Protein AF-A0A8T4N072-F1 (afdb_monomer)

Mean predicted aligned error: 15.24 Å

Secondary structure (DSSP, 8-state):
--HHHHHHHHHHHHHHHHHHHHHHS--S---GGGSSS-SSSSS--STTT-SS-SSTT-S-S--TTSGGGSS---TTSSSS--S--TTT--TT-SSTT-S-S--SGGGS----SSS--STTSTT--SS--STT--------EEEES---TTS--EEEEEETTEEEEEE-EESSSSEEEEEEE-TTSS--PEEEEEEETTSTT---EETTEE-

Structure (mmCIF, N/CA/C/O backbone):
data_AF-A0A8T4N072-F1
#
_entry.id   AF-A0A8T4N072-F1
#
loop_
_atom_site.group_PDB
_atom_site.id
_atom_site.type_symbol
_atom_site.label_atom_id
_atom_site.label_alt_id
_atom_site.label_comp_id
_atom_site.label_asym_id
_atom_site.label_entity_id
_atom_site.label_seq_id
_atom_site.pdbx_PDB_ins_code
_atom_site.Cartn_x
_atom_site.Cartn_y
_atom_site.Cartn_z
_atom_site.occupancy
_atom_site.B_iso_or_equiv
_atom_site.auth_seq_id
_atom_site.auth_comp_id
_atom_site.auth_asym_id
_atom_site.auth_atom_id
_atom_site.pdbx_PDB_model_num
ATOM 1 N N . MET A 1 1 ? -46.240 43.713 45.618 1.00 62.78 1 MET A N 1
ATOM 2 C CA . MET A 1 1 ? -46.161 42.417 44.914 1.00 62.78 1 MET A CA 1
ATOM 3 C C . MET A 1 1 ? -47.297 41.551 45.418 1.00 62.78 1 MET A C 1
ATOM 5 O O . MET A 1 1 ? -47.336 41.280 46.617 1.00 62.78 1 MET A O 1
ATOM 9 N N . ASP A 1 2 ? -48.251 41.259 44.537 1.00 81.94 2 ASP A N 1
ATOM 10 C CA . ASP A 1 2 ? -49.493 40.544 44.844 1.00 81.94 2 ASP A CA 1
ATOM 11 C C . ASP A 1 2 ? -49.214 39.126 45.387 1.00 81.94 2 ASP A C 1
ATOM 13 O O . ASP A 1 2 ? -48.189 38.525 45.055 1.00 81.94 2 ASP A O 1
ATOM 17 N N . LYS A 1 3 ? -50.085 38.605 46.261 1.00 77.75 3 LYS A N 1
ATOM 18 C CA . LYS A 1 3 ? -49.957 37.257 46.849 1.00 77.75 3 LYS A CA 1
ATOM 19 C C . LYS A 1 3 ? -49.927 36.179 45.763 1.00 77.75 3 LYS A C 1
ATOM 21 O O . LYS A 1 3 ? -49.123 35.257 45.866 1.00 77.75 3 LYS A O 1
ATOM 26 N N . GLU A 1 4 ? -50.715 36.364 44.709 1.00 80.38 4 GLU A N 1
ATOM 27 C CA . GLU A 1 4 ? -50.758 35.511 43.514 1.00 80.38 4 GLU A CA 1
ATOM 28 C C . GLU A 1 4 ? -49.383 35.418 42.827 1.00 80.38 4 GLU A C 1
ATOM 30 O O . GLU A 1 4 ? -48.879 34.333 42.537 1.00 80.38 4 GLU A O 1
ATOM 35 N N . ALA A 1 5 ? -48.693 36.553 42.665 1.00 76.44 5 ALA A N 1
ATOM 36 C CA . ALA A 1 5 ? -47.377 36.601 42.026 1.00 76.44 5 ALA A CA 1
ATOM 37 C C . ALA A 1 5 ? -46.287 35.878 42.840 1.00 76.44 5 ALA A C 1
ATOM 39 O O . ALA A 1 5 ? -45.359 35.310 42.268 1.00 76.44 5 ALA A O 1
ATOM 40 N N . LYS A 1 6 ? -46.397 35.867 44.176 1.00 81.94 6 LYS A N 1
ATOM 41 C CA . LYS A 1 6 ? -45.458 35.139 45.048 1.00 81.94 6 LYS A CA 1
ATOM 42 C C . LYS A 1 6 ? -45.664 33.626 44.982 1.00 81.94 6 LYS A C 1
ATOM 44 O O . LYS A 1 6 ? -44.684 32.890 45.003 1.00 81.94 6 LYS A O 1
ATOM 49 N N . ILE A 1 7 ? -46.914 33.172 44.888 1.00 82.75 7 ILE A N 1
ATOM 50 C CA . ILE A 1 7 ? -47.254 31.746 44.782 1.00 82.75 7 ILE A CA 1
ATOM 51 C C . ILE A 1 7 ? -46.767 31.188 43.440 1.00 82.75 7 ILE A C 1
ATOM 53 O O . ILE A 1 7 ? -46.085 30.164 43.418 1.00 82.75 7 ILE A O 1
ATOM 57 N N . ASN A 1 8 ? -47.007 31.909 42.342 1.00 81.12 8 ASN A N 1
ATOM 58 C CA . ASN A 1 8 ? -46.559 31.492 41.011 1.00 81.12 8 ASN A CA 1
ATOM 59 C C . ASN A 1 8 ? -45.029 31.417 40.899 1.00 81.12 8 ASN A C 1
ATOM 61 O O . ASN A 1 8 ? -44.505 30.507 40.260 1.00 81.12 8 ASN A O 1
ATOM 65 N N . LEU A 1 9 ? -44.303 32.318 41.571 1.00 79.12 9 LEU A N 1
ATOM 66 C CA . LEU A 1 9 ? -42.840 32.296 41.589 1.00 79.12 9 LEU A CA 1
ATOM 67 C C . LEU A 1 9 ? -42.278 31.094 42.368 1.00 79.12 9 LEU A C 1
ATOM 69 O O . LEU A 1 9 ? -41.287 30.504 41.947 1.00 79.12 9 LEU A O 1
ATOM 73 N N . ILE A 1 10 ? -42.922 30.700 43.473 1.00 82.44 10 ILE A N 1
ATOM 74 C CA . ILE A 1 10 ? -42.524 29.522 44.262 1.00 82.44 10 ILE A CA 1
ATOM 75 C C . ILE A 1 10 ? -42.796 28.230 43.485 1.00 82.44 10 ILE A C 1
ATOM 77 O O . ILE A 1 10 ? -41.941 27.348 43.458 1.00 82.44 10 ILE A O 1
ATOM 81 N N . ILE A 1 11 ? -43.950 28.125 42.818 1.00 80.44 11 ILE A N 1
ATOM 82 C CA . ILE A 1 11 ? -44.287 26.958 41.989 1.00 80.44 11 ILE A CA 1
ATOM 83 C C . ILE A 1 11 ? -43.304 26.833 40.821 1.00 80.44 11 ILE A C 1
ATOM 85 O O . ILE A 1 11 ? -42.787 25.744 40.591 1.00 80.44 11 ILE A O 1
ATOM 89 N N . ALA A 1 12 ? -42.978 27.937 40.142 1.00 78.81 12 ALA A N 1
ATOM 90 C CA . ALA A 1 12 ? -41.980 27.942 39.075 1.00 78.81 12 ALA A CA 1
ATOM 91 C C . ALA A 1 12 ? -40.600 27.483 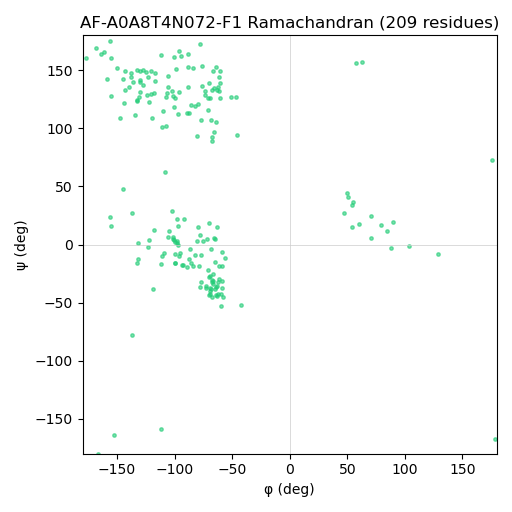39.578 1.00 78.81 12 ALA A C 1
ATOM 93 O O . ALA A 1 12 ? -39.963 26.652 38.937 1.00 78.81 12 ALA A O 1
ATOM 94 N N . PHE A 1 13 ? -40.165 27.945 40.755 1.00 77.50 13 PHE A N 1
ATOM 95 C CA . PHE A 1 13 ? -38.906 27.498 41.358 1.00 77.50 13 PHE A CA 1
ATOM 96 C C . PHE A 1 13 ? -38.916 26.008 41.724 1.00 77.50 13 PHE A C 1
ATOM 98 O O . PHE A 1 13 ? -37.950 25.311 41.435 1.00 77.50 13 PHE A O 1
ATOM 105 N N . LEU A 1 14 ? -39.999 25.491 42.311 1.00 74.44 14 LEU A N 1
ATOM 106 C CA . LEU A 1 14 ? -40.120 24.069 42.660 1.00 74.44 14 LEU A CA 1
ATOM 107 C C . LEU A 1 14 ? -40.181 23.161 41.423 1.00 74.44 14 LEU A C 1
ATOM 109 O O . LEU A 1 14 ? -39.647 22.051 41.445 1.00 74.44 14 LEU A O 1
ATOM 113 N N . PHE A 1 15 ? -40.789 23.637 40.336 1.00 72.12 15 PHE A N 1
ATOM 114 C CA . PHE A 1 15 ? -40.830 22.927 39.059 1.00 72.12 15 PHE A CA 1
ATOM 115 C C . PHE A 1 15 ? -39.444 22.893 38.403 1.00 72.12 15 PHE A C 1
ATOM 117 O O . PHE A 1 15 ? -38.991 21.832 37.985 1.00 72.12 15 PHE A O 1
ATOM 124 N N . VAL A 1 16 ? -38.721 24.018 38.409 1.00 69.31 16 VAL A N 1
ATOM 125 C CA . VAL A 1 16 ? -37.332 24.090 37.929 1.00 69.31 16 VAL A CA 1
ATOM 126 C C . VAL A 1 16 ? -36.410 23.202 38.768 1.00 69.31 16 VAL A C 1
ATOM 128 O O . VAL A 1 16 ? -35.612 22.474 38.192 1.00 69.31 16 VAL A O 1
ATOM 131 N N . ILE A 1 17 ? -36.553 23.186 40.099 1.00 66.69 17 ILE A N 1
ATOM 132 C CA . ILE A 1 17 ? -35.772 22.311 40.992 1.00 66.69 17 ILE A CA 1
ATOM 133 C C . ILE A 1 17 ? -36.069 20.830 40.723 1.00 66.69 17 ILE A C 1
ATOM 135 O O . ILE A 1 17 ? -35.162 20.011 40.781 1.00 66.69 17 ILE A O 1
ATOM 139 N N . SER A 1 18 ? -37.314 20.470 40.401 1.00 65.00 18 SER A N 1
ATOM 140 C CA . SER A 1 18 ? -37.685 19.079 40.094 1.00 65.00 18 SER A CA 1
ATOM 141 C C . SER A 1 18 ? -37.160 18.629 38.723 1.00 65.00 18 SER A C 1
ATOM 143 O O . SER A 1 18 ? -36.729 17.488 38.577 1.00 65.00 18 SER A O 1
ATOM 145 N N . ILE A 1 19 ? -37.143 19.532 37.734 1.00 63.69 19 ILE A N 1
ATOM 146 C CA . ILE A 1 19 ? -36.570 19.280 36.402 1.00 63.69 19 ILE A CA 1
ATOM 147 C C . ILE A 1 19 ? -35.039 19.166 36.479 1.00 63.69 19 ILE A C 1
ATOM 149 O O . ILE A 1 19 ? -34.464 18.283 35.849 1.00 63.69 19 ILE A O 1
ATOM 153 N N . THR A 1 20 ? -34.368 20.002 37.278 1.00 59.75 20 THR A N 1
ATOM 154 C CA . THR A 1 20 ? -32.905 19.940 37.433 1.00 59.75 20 THR A CA 1
ATOM 155 C C . THR A 1 20 ? -32.458 18.800 38.349 1.00 59.75 20 THR A C 1
ATOM 157 O O . THR A 1 20 ? -31.471 18.142 38.041 1.00 59.75 20 THR A O 1
ATOM 160 N N . ALA A 1 21 ? -33.195 18.477 39.417 1.00 58.75 21 ALA A N 1
ATOM 161 C CA . ALA A 1 21 ? -32.881 17.338 40.286 1.00 58.75 21 ALA A CA 1
ATOM 162 C C . ALA A 1 21 ? -33.069 15.980 39.585 1.00 58.75 21 ALA A C 1
ATOM 164 O O . ALA A 1 21 ? -32.309 15.053 39.857 1.00 58.75 21 ALA A O 1
ATOM 165 N N . GLY A 1 22 ? -34.025 15.868 38.652 1.00 54.34 22 GLY A N 1
ATOM 166 C CA . GLY A 1 22 ? -34.197 14.675 37.813 1.00 54.34 22 GLY A CA 1
ATOM 167 C C . GLY A 1 22 ? -33.036 14.428 36.842 1.00 54.34 22 GLY A C 1
ATOM 168 O O . GLY A 1 22 ? -32.779 13.284 36.488 1.00 54.34 22 GLY A O 1
ATOM 169 N 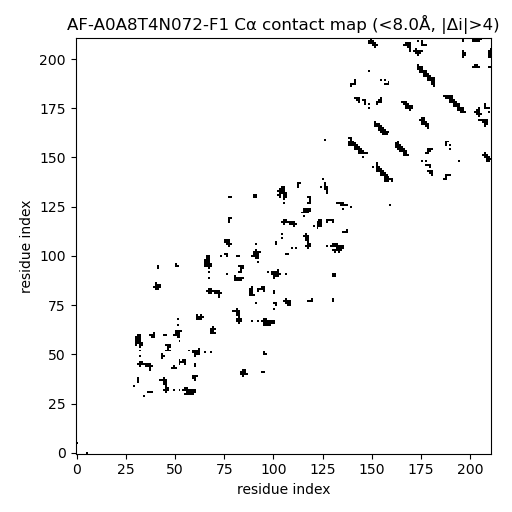N . PHE A 1 23 ? -32.301 15.479 36.463 1.00 55.22 23 PHE A N 1
ATOM 170 C CA . PHE A 1 23 ? -31.150 15.399 35.554 1.00 55.22 23 PHE A CA 1
ATOM 171 C C . PHE A 1 23 ? -29.803 15.232 36.281 1.00 55.22 23 PHE A C 1
ATOM 173 O O . PHE A 1 23 ? -28.820 14.824 35.674 1.00 55.22 23 PHE A O 1
ATOM 180 N N . ILE A 1 24 ? -29.739 15.525 37.585 1.00 55.41 24 ILE A N 1
ATOM 181 C CA . ILE A 1 24 ? -28.491 15.481 38.372 1.00 55.41 24 ILE A CA 1
ATOM 182 C C . ILE A 1 24 ? -28.205 14.078 38.954 1.00 55.41 24 ILE A C 1
ATOM 184 O O . ILE A 1 24 ? -27.093 13.812 39.398 1.00 55.41 24 ILE A O 1
ATOM 188 N N . LEU A 1 25 ? -29.167 13.146 38.927 1.00 51.06 25 LEU A N 1
ATOM 189 C CA . LEU A 1 25 ? -29.035 11.826 39.571 1.00 51.06 25 LEU A CA 1
ATOM 190 C C . LEU A 1 25 ? -28.625 10.664 38.646 1.00 51.06 25 LEU A C 1
ATOM 192 O O . LEU A 1 25 ? -28.481 9.546 39.133 1.00 51.06 25 LEU A O 1
ATOM 196 N N . ALA A 1 26 ? -28.392 10.898 37.352 1.00 52.34 26 ALA A N 1
ATOM 197 C CA . ALA A 1 26 ? -27.980 9.853 36.402 1.00 52.34 26 ALA A CA 1
ATOM 198 C C . ALA A 1 26 ? -26.458 9.814 36.139 1.00 52.34 26 ALA A C 1
ATOM 200 O O . ALA A 1 26 ? -26.022 9.320 35.112 1.00 52.34 26 ALA A O 1
ATOM 201 N N . GLY A 1 27 ? -25.646 10.351 37.054 1.00 47.09 27 GLY A N 1
ATOM 202 C CA . GLY A 1 27 ? -24.178 10.332 36.985 1.00 47.09 27 GLY A CA 1
ATOM 203 C C . GLY A 1 27 ? -23.535 9.287 37.899 1.00 47.09 27 GLY A C 1
ATOM 204 O O . GLY A 1 27 ? -22.443 9.512 38.415 1.00 47.09 27 GLY A O 1
ATOM 205 N N . GLY A 1 28 ? -24.220 8.179 38.191 1.00 50.59 28 GLY A N 1
ATOM 206 C CA . GLY A 1 28 ? -23.514 7.019 38.726 1.00 50.59 28 GLY A CA 1
ATOM 207 C C . GLY A 1 28 ? -22.705 6.456 37.575 1.00 50.59 28 GLY A C 1
ATOM 208 O O . GLY A 1 28 ? -23.341 6.060 36.611 1.00 50.59 28 GLY A O 1
ATOM 209 N N . SER A 1 29 ? -21.368 6.473 37.652 1.00 60.34 29 SER A N 1
ATOM 210 C CA . SER A 1 29 ? -20.481 5.876 36.645 1.00 60.34 29 SER A CA 1
ATOM 211 C C . SER A 1 29 ? -20.995 4.487 36.275 1.00 60.34 29 SER A C 1
ATOM 213 O O . SER A 1 29 ? -20.742 3.509 36.994 1.00 60.34 29 SER A O 1
ATOM 215 N N . SER A 1 30 ? -21.786 4.402 35.203 1.00 72.00 30 SER A N 1
ATOM 216 C CA . SER A 1 30 ? -22.015 3.136 34.550 1.00 72.00 30 SER A CA 1
ATOM 217 C C . SER A 1 30 ? -20.647 2.723 34.048 1.00 72.00 30 SER A C 1
ATOM 219 O O . SER A 1 30 ? -19.818 3.533 33.643 1.00 72.00 30 SER A O 1
ATOM 221 N N . LYS A 1 31 ? -20.351 1.471 34.328 1.00 91.19 31 LYS A N 1
ATOM 222 C CA . LYS A 1 31 ? -19.118 0.842 33.909 1.00 91.19 31 LYS A CA 1
ATOM 223 C C . LYS A 1 31 ? -19.294 0.612 32.415 1.00 91.19 31 LYS A C 1
ATOM 225 O O . LYS A 1 31 ? -20.387 0.151 32.090 1.00 91.19 31 LYS A O 1
ATOM 230 N N . ALA A 1 32 ? -18.298 0.981 31.608 1.00 92.88 32 ALA A N 1
ATOM 231 C CA . ALA A 1 32 ? -18.356 0.951 30.144 1.00 92.88 32 ALA A CA 1
ATOM 232 C C . ALA A 1 32 ? -19.024 -0.346 29.665 1.00 92.88 32 ALA A C 1
ATOM 234 O O . ALA A 1 32 ? -20.135 -0.316 29.172 1.00 92.88 32 ALA A O 1
ATOM 235 N N . CYS A 1 33 ? -18.509 -1.472 30.165 1.00 95.94 33 CYS A N 1
ATOM 236 C CA . CYS A 1 33 ? -18.986 -2.838 29.939 1.00 95.94 33 CYS A CA 1
ATOM 237 C C . CYS A 1 33 ? -20.397 -3.241 30.429 1.00 95.94 33 CYS A C 1
ATOM 239 O O . CYS A 1 33 ? -20.663 -4.438 30.637 1.00 95.94 33 CYS A O 1
ATOM 241 N N . ARG A 1 34 ? -21.277 -2.300 30.767 1.00 96.00 34 ARG A N 1
ATOM 242 C CA . ARG A 1 34 ? -22.697 -2.573 31.066 1.00 96.00 34 ARG A CA 1
ATOM 243 C C . ARG A 1 34 ? -23.610 -1.368 30.836 1.00 96.00 34 ARG A C 1
ATOM 245 O O . ARG A 1 34 ? -24.681 -1.309 31.467 1.00 96.00 34 ARG A O 1
ATOM 252 N N . ASP A 1 35 ? -23.146 -0.357 30.120 1.00 94.31 35 ASP A N 1
ATOM 253 C CA . ASP A 1 35 ? -23.907 0.867 29.908 1.00 94.31 35 ASP A CA 1
ATOM 254 C C . ASP A 1 35 ? -24.691 0.876 28.592 1.00 94.31 35 ASP A C 1
ATOM 256 O O . ASP A 1 35 ? -25.596 1.705 28.430 1.00 94.31 35 ASP A O 1
ATOM 260 N N . GLY A 1 36 ? -24.470 -0.140 27.753 1.00 93.69 36 GLY A N 1
ATOM 261 C CA . GLY A 1 36 ? -25.171 -0.357 26.497 1.00 93.69 36 GLY A CA 1
ATOM 262 C C . GLY A 1 36 ? -24.652 0.509 25.358 1.00 93.69 36 GLY A C 1
ATOM 263 O O . GLY A 1 36 ? -25.388 0.691 24.383 1.00 93.69 36 GLY A O 1
ATOM 264 N N . ILE A 1 37 ? -23.458 1.084 25.497 1.00 95.06 37 ILE A N 1
ATOM 265 C CA . ILE A 1 37 ? -22.807 1.942 24.513 1.00 95.06 37 ILE A CA 1
ATOM 266 C C . ILE A 1 37 ? -21.438 1.346 24.203 1.00 95.06 37 ILE A C 1
ATOM 268 O O . ILE A 1 37 ? -20.657 1.159 25.117 1.00 95.06 37 ILE A O 1
ATOM 272 N N . ASP A 1 38 ? -21.146 1.172 22.921 1.00 94.50 38 ASP A N 1
ATOM 273 C CA . ASP A 1 38 ? -19.803 0.913 22.395 1.00 94.50 38 ASP A CA 1
ATOM 274 C C . ASP A 1 38 ? -18.890 2.136 22.662 1.00 94.50 38 ASP A C 1
ATOM 276 O O . ASP A 1 38 ? -19.096 3.227 22.113 1.00 94.50 38 ASP A O 1
ATOM 280 N N . ASN A 1 39 ? -17.986 2.007 23.630 1.00 93.31 39 ASN A N 1
ATOM 281 C CA . ASN A 1 39 ? -17.149 3.056 24.204 1.00 93.31 39 ASN A CA 1
ATOM 282 C C . ASN A 1 39 ? -15.772 3.168 23.531 1.00 93.31 39 ASN A C 1
ATOM 284 O O . ASN A 1 39 ? -15.142 4.221 23.689 1.00 93.31 39 ASN A O 1
ATOM 288 N N . ASP A 1 40 ? -15.319 2.155 22.795 1.00 92.94 40 ASP A N 1
ATOM 289 C CA . ASP A 1 40 ? -14.050 2.145 22.046 1.00 92.94 40 ASP A CA 1
ATOM 290 C C . ASP A 1 40 ? -14.232 2.135 20.517 1.00 92.94 40 ASP A C 1
ATOM 292 O O . ASP A 1 40 ? -13.352 2.610 19.794 1.00 92.94 40 ASP A O 1
ATOM 296 N N . GLY A 1 41 ? -15.420 1.790 20.021 1.00 93.81 41 GLY A N 1
ATOM 297 C CA . GLY A 1 41 ? -15.814 1.909 18.619 1.00 93.81 41 GLY A CA 1
ATOM 298 C C . GLY A 1 41 ? -15.495 0.676 17.775 1.00 93.81 41 GLY A C 1
ATOM 299 O O . GLY A 1 41 ? -15.425 0.790 16.540 1.00 93.81 41 GLY A O 1
ATOM 300 N N . ASP A 1 42 ? -15.290 -0.473 18.411 1.00 93.62 42 ASP A N 1
ATOM 301 C CA . ASP A 1 42 ? -14.958 -1.748 17.775 1.00 93.62 42 ASP A CA 1
ATOM 302 C C . ASP A 1 42 ? -16.216 -2.478 17.231 1.00 93.62 42 ASP A C 1
ATOM 304 O O . ASP A 1 42 ? -16.133 -3.428 16.445 1.00 93.62 42 ASP A O 1
ATOM 308 N N . GLY A 1 43 ? -17.415 -1.980 17.566 1.00 94.12 43 GLY A N 1
ATOM 309 C CA . GLY A 1 43 ? -18.698 -2.543 17.148 1.00 94.12 43 GLY A CA 1
ATOM 310 C C . GLY A 1 43 ? -19.271 -3.618 18.057 1.00 94.12 43 GLY A C 1
ATOM 311 O O . GLY A 1 43 ? -20.371 -4.128 17.788 1.00 94.12 43 GLY A O 1
ATOM 312 N N . LEU A 1 44 ? -18.541 -3.979 19.098 1.00 95.94 44 LEU A N 1
ATOM 313 C CA . LEU A 1 44 ? -18.962 -4.818 20.196 1.00 95.94 44 LEU A CA 1
ATOM 314 C C . LEU A 1 44 ? -19.446 -3.894 21.323 1.00 95.94 44 LEU A C 1
ATOM 316 O O . LEU A 1 44 ? -19.392 -2.671 21.254 1.00 95.94 44 LEU A O 1
ATOM 320 N N . THR A 1 45 ? -20.208 -4.452 22.255 1.00 95.56 45 THR A N 1
ATOM 321 C CA . THR A 1 45 ? -20.833 -3.641 23.304 1.00 95.56 45 THR A CA 1
ATOM 322 C C . THR A 1 45 ? -21.092 -4.511 24.504 1.00 95.56 45 THR A C 1
ATOM 324 O O . THR A 1 45 ? -21.807 -5.518 24.401 1.00 95.56 45 THR A O 1
ATOM 327 N N . ASP A 1 46 ? -20.621 -4.047 25.651 1.00 95.69 46 ASP A N 1
ATOM 328 C CA . ASP A 1 46 ? -20.807 -4.614 26.966 1.00 95.69 46 ASP A CA 1
ATOM 329 C C . ASP A 1 46 ? -20.337 -6.070 27.143 1.00 95.69 46 ASP A C 1
ATOM 331 O O . ASP A 1 46 ? -20.389 -6.961 26.285 1.00 95.69 46 ASP A O 1
ATOM 335 N N . TRP A 1 47 ? -20.054 -6.404 28.399 1.00 95.31 47 TRP A N 1
ATOM 336 C CA . TRP A 1 47 ? -19.863 -7.794 28.782 1.00 95.31 47 TRP A CA 1
ATOM 337 C C . TRP A 1 47 ? -21.169 -8.604 28.627 1.00 95.31 47 TRP A C 1
ATOM 339 O O . TRP A 1 47 ? -22.211 -8.211 29.182 1.00 95.31 47 TRP A O 1
ATOM 349 N N . PRO A 1 48 ? -21.148 -9.821 28.041 1.00 95.19 48 PRO A N 1
ATOM 350 C CA . PRO A 1 48 ? -19.989 -10.622 27.615 1.00 95.19 48 PRO A CA 1
ATOM 351 C C . PRO A 1 48 ? -19.761 -10.642 26.093 1.00 95.19 48 PRO A C 1
ATOM 353 O O . PRO A 1 48 ? -19.106 -11.562 25.607 1.00 95.19 48 PRO A O 1
ATOM 356 N N . ALA A 1 49 ? -20.441 -9.773 25.344 1.00 96.12 49 ALA A N 1
ATOM 357 C CA . ALA A 1 49 ? -20.343 -9.766 23.887 1.00 96.12 49 ALA A CA 1
ATOM 358 C C . ALA A 1 49 ? -19.036 -9.114 23.432 1.00 96.12 49 ALA A C 1
ATOM 360 O O . ALA A 1 49 ? -18.467 -9.541 22.434 1.00 96.12 49 ALA A O 1
ATOM 361 N N . ASP A 1 50 ? -18.585 -8.147 24.219 1.00 95.94 50 ASP A N 1
ATOM 362 C CA . ASP A 1 50 ? -17.324 -7.449 24.102 1.00 95.94 50 ASP A CA 1
ATOM 363 C C . ASP A 1 50 ? -16.160 -8.249 24.747 1.00 95.94 50 ASP A C 1
ATOM 365 O O . ASP A 1 50 ? -16.232 -8.579 25.944 1.00 95.94 50 ASP A O 1
ATOM 369 N N . PRO A 1 51 ? -15.129 -8.640 23.971 1.00 95.06 51 PRO A N 1
ATOM 370 C CA . PRO A 1 51 ? -13.926 -9.327 24.433 1.00 95.06 51 PRO A CA 1
ATOM 371 C C . PRO A 1 51 ? -12.982 -8.461 25.264 1.00 95.06 51 PRO A C 1
ATOM 373 O O . PRO A 1 51 ? -12.259 -9.024 26.098 1.00 95.06 51 PRO A O 1
ATOM 376 N N . GLY A 1 52 ? -12.972 -7.146 25.057 1.00 94.81 52 GLY A N 1
ATOM 377 C CA . GLY A 1 52 ? -12.125 -6.256 25.828 1.00 94.81 52 GLY A CA 1
ATOM 378 C C . GLY A 1 52 ? -12.701 -5.966 27.221 1.00 94.81 52 GLY A C 1
ATOM 379 O O . GLY A 1 52 ? -11.976 -5.761 28.199 1.00 94.81 52 GLY A O 1
ATOM 380 N N . CYS A 1 53 ? -13.999 -6.207 27.407 1.00 95.94 53 CYS A N 1
ATOM 381 C CA . CYS A 1 53 ? -14.615 -6.307 28.726 1.00 95.94 53 CYS A CA 1
ATOM 382 C C . CYS A 1 53 ? -14.196 -7.543 29.546 1.00 95.94 53 CYS A C 1
ATOM 384 O O . CYS A 1 53 ? -14.760 -8.637 29.418 1.00 95.94 53 CYS A O 1
ATOM 386 N N . ALA A 1 54 ? -13.371 -7.367 30.587 1.00 94.56 54 ALA A N 1
ATOM 387 C CA . ALA A 1 54 ? -13.065 -8.472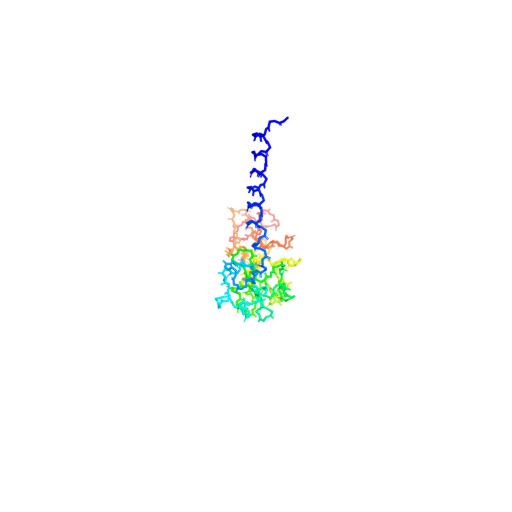 31.507 1.00 94.56 54 ALA A CA 1
ATOM 388 C C . ALA A 1 54 ? -14.283 -8.906 32.356 1.00 94.56 54 ALA A C 1
ATOM 390 O O . ALA A 1 54 ? -14.385 -10.057 32.797 1.00 94.56 54 ALA A O 1
ATOM 391 N N . ASN A 1 55 ? -15.191 -7.971 32.672 1.00 94.38 55 ASN A N 1
ATOM 392 C CA . ASN A 1 55 ? -16.450 -8.213 33.388 1.00 94.38 55 ASN A CA 1
ATOM 393 C C . ASN A 1 55 ? -17.386 -6.986 33.345 1.00 94.38 55 ASN A C 1
ATOM 395 O O . ASN A 1 55 ? -16.961 -5.871 33.089 1.00 94.38 55 ASN A O 1
ATOM 399 N N . LYS A 1 56 ? -18.651 -7.146 33.766 1.00 94.25 56 LYS A N 1
ATOM 400 C CA . LYS A 1 56 ? -19.651 -6.051 33.850 1.00 94.25 56 LYS A CA 1
ATOM 401 C C . LYS A 1 56 ? -19.264 -4.836 34.709 1.00 94.25 56 LYS A C 1
ATOM 403 O O . LYS A 1 56 ? -20.045 -3.889 34.788 1.00 94.25 56 LYS A O 1
ATOM 408 N N . ASN A 1 57 ? -18.197 -4.897 35.511 1.00 92.69 57 ASN A N 1
ATOM 409 C CA . ASN A 1 57 ? -17.733 -3.776 36.336 1.00 92.69 57 ASN A CA 1
ATOM 410 C C . ASN A 1 57 ? -16.467 -3.105 35.788 1.00 92.69 57 ASN A C 1
ATOM 412 O O . ASN A 1 57 ? -15.920 -2.241 36.492 1.00 92.69 57 ASN A O 1
ATOM 416 N N . ASP A 1 58 ? -16.009 -3.499 34.600 1.00 92.00 58 ASP A N 1
ATOM 417 C CA . ASP A 1 58 ? -14.843 -2.896 33.970 1.00 92.00 58 ASP A CA 1
ATOM 418 C C . ASP A 1 58 ? -15.091 -1.440 33.565 1.00 92.00 58 ASP A C 1
ATOM 420 O O . ASP A 1 58 ? -16.227 -1.022 33.352 1.00 92.00 58 ASP A O 1
ATOM 424 N N . ASN A 1 59 ? -14.040 -0.631 33.575 1.00 92.69 59 ASN A N 1
ATOM 425 C CA . ASN A 1 59 ? -14.134 0.786 33.230 1.00 92.69 59 ASN A CA 1
ATOM 426 C C . ASN A 1 59 ? -13.943 1.056 31.743 1.00 92.69 59 ASN A C 1
ATOM 428 O O . ASN A 1 59 ? -14.295 2.153 31.321 1.00 92.69 59 ASN A O 1
ATOM 432 N N . THR A 1 60 ? -13.350 0.117 31.019 1.00 92.69 60 THR A N 1
ATOM 433 C CA . THR A 1 60 ? -13.035 0.214 29.597 1.00 92.69 60 THR A CA 1
ATOM 434 C C . THR A 1 60 ? -13.613 -0.997 28.894 1.00 92.69 60 THR A C 1
ATOM 436 O O . THR A 1 60 ? -13.759 -2.048 29.520 1.00 92.69 60 THR A O 1
ATOM 439 N N . GLU A 1 61 ? -13.966 -0.803 27.633 1.00 95.19 61 GLU A N 1
ATOM 440 C CA . GLU A 1 61 ? -14.284 -1.887 26.709 1.00 95.19 61 GLU A CA 1
ATOM 441 C C . GLU A 1 61 ? -13.025 -2.432 26.024 1.00 95.19 61 GLU A C 1
ATOM 443 O O . GLU A 1 61 ? -13.096 -3.502 25.468 1.00 95.19 61 GLU A O 1
ATOM 448 N N . THR A 1 62 ? -11.852 -1.831 26.277 1.00 94.44 62 THR A N 1
ATOM 449 C CA . THR A 1 62 ? -10.540 -2.292 25.800 1.00 94.44 62 THR A CA 1
ATOM 450 C C . THR A 1 62 ? -9.837 -3.289 26.730 1.00 94.44 62 THR A C 1
ATOM 452 O O . THR A 1 62 ? -9.970 -3.225 27.965 1.00 94.44 62 THR A O 1
ATOM 455 N N . SER A 1 63 ? -8.980 -4.149 26.165 1.00 93.69 63 SER A N 1
ATOM 456 C CA . SER A 1 63 ? -8.167 -5.135 26.890 1.00 93.69 63 SER A CA 1
ATOM 457 C C . SER A 1 63 ? -6.699 -5.155 26.478 1.00 93.69 63 SER A C 1
ATOM 459 O O . SER A 1 63 ? -6.332 -5.531 25.375 1.00 93.69 63 SER A O 1
ATOM 461 N N . SER A 1 64 ? -5.811 -4.982 27.462 1.00 92.38 64 SER A N 1
ATOM 462 C CA . SER A 1 64 ? -4.350 -5.048 27.279 1.00 92.38 64 SER A CA 1
ATOM 463 C C . SER A 1 64 ? -3.789 -6.418 26.859 1.00 92.38 64 SER A C 1
ATOM 465 O O . SER A 1 64 ? -2.583 -6.640 26.945 1.00 92.38 64 SER A O 1
ATOM 467 N N . SER A 1 65 ? -4.646 -7.402 26.596 1.00 91.50 65 SER A N 1
ATOM 468 C CA . SER A 1 65 ? -4.250 -8.736 26.128 1.00 91.50 65 SER A CA 1
ATOM 469 C C . SER A 1 65 ? -4.619 -8.991 24.671 1.00 91.50 65 SER A C 1
ATOM 471 O O . SER A 1 65 ? -4.242 -10.033 24.138 1.00 91.50 65 SER A O 1
ATOM 473 N N . LEU A 1 66 ? -5.356 -8.065 24.068 1.00 92.69 66 LEU A N 1
ATOM 474 C CA . LEU A 1 66 ? -5.769 -8.067 22.679 1.00 92.69 66 LEU A CA 1
ATOM 475 C C . LEU A 1 66 ? -4.980 -6.948 22.013 1.00 92.69 66 LEU A C 1
ATOM 477 O O . LEU A 1 66 ? -5.113 -5.812 22.439 1.00 92.69 66 LEU A O 1
ATOM 481 N N . VAL A 1 67 ? -4.096 -7.280 21.071 1.00 92.38 67 VAL A N 1
ATOM 482 C CA . VAL A 1 67 ? -3.174 -6.292 20.481 1.00 92.38 67 VAL A CA 1
ATOM 483 C C . VAL A 1 67 ? -3.989 -5.173 19.832 1.00 92.38 67 VAL A C 1
ATOM 485 O O . VAL A 1 67 ? -3.914 -4.053 20.308 1.00 92.38 67 VAL A O 1
ATOM 488 N N . CYS A 1 68 ? -4.925 -5.558 18.965 1.00 93.75 68 CYS A N 1
ATOM 489 C CA . CYS A 1 68 ? -5.900 -4.701 18.292 1.00 93.75 68 CYS A CA 1
ATOM 490 C C . CYS A 1 68 ? -7.020 -4.102 19.164 1.00 93.75 68 CYS A C 1
ATOM 492 O O . CYS A 1 68 ? -8.078 -3.754 18.638 1.00 93.75 68 CYS A O 1
ATOM 494 N N . ASP A 1 69 ? -6.866 -4.064 20.482 1.00 94.94 69 ASP A N 1
ATOM 495 C CA . ASP A 1 69 ? -7.861 -3.501 21.405 1.00 94.94 69 ASP A CA 1
ATOM 496 C C . ASP A 1 69 ? -7.206 -3.063 22.734 1.00 94.94 69 ASP A C 1
ATOM 498 O O . ASP A 1 69 ? -7.824 -3.029 23.800 1.00 94.94 69 ASP A O 1
ATOM 502 N N . ASN A 1 70 ? -5.903 -2.773 22.734 1.00 92.38 70 ASN A N 1
ATOM 503 C CA . ASN A 1 70 ? -5.174 -2.419 23.951 1.00 92.38 70 ASN A CA 1
ATOM 504 C C . ASN A 1 70 ? -5.046 -0.898 24.169 1.00 92.38 70 ASN A C 1
ATOM 506 O O . ASN A 1 70 ? -4.675 -0.468 25.274 1.00 92.38 70 ASN A O 1
ATOM 510 N N . GLY A 1 71 ? -5.399 -0.080 23.177 1.00 88.94 71 GLY A N 1
ATOM 511 C CA . GLY A 1 71 ? -5.276 1.371 23.219 1.00 88.94 71 GLY A CA 1
ATOM 512 C C . GLY A 1 71 ? -3.897 1.900 22.824 1.00 88.94 71 GLY A C 1
ATOM 513 O O . GLY A 1 71 ? -3.602 3.049 23.179 1.00 88.94 71 GLY A O 1
ATOM 514 N N . GLN A 1 72 ? -3.005 1.084 22.262 1.00 90.50 72 GLN A N 1
ATOM 515 C CA . GLN A 1 72 ? -1.632 1.437 21.889 1.00 90.50 72 GLN A CA 1
ATOM 516 C C . GLN A 1 72 ? -1.407 1.168 20.402 1.00 90.50 72 GLN A C 1
ATOM 518 O O . GLN A 1 72 ? -1.939 0.220 19.860 1.00 90.50 72 GLN A O 1
ATOM 523 N N . ASP A 1 73 ? -0.609 2.046 19.811 1.00 87.75 73 ASP A N 1
ATOM 524 C CA . ASP A 1 73 ? 0.031 1.914 18.501 1.00 87.75 73 ASP A CA 1
ATOM 525 C C . ASP A 1 73 ? 1.340 1.144 18.756 1.00 87.75 73 ASP A C 1
ATOM 527 O O . ASP A 1 73 ? 2.136 1.553 19.629 1.00 87.75 73 ASP A O 1
ATOM 531 N N . GLU A 1 74 ? 1.497 -0.024 18.136 1.00 84.12 74 GLU A N 1
ATOM 532 C CA . GLU A 1 74 ? 2.615 -0.921 18.405 1.00 84.12 74 GLU A CA 1
ATOM 533 C C . GLU A 1 74 ? 3.803 -0.566 17.506 1.00 84.12 74 GLU A C 1
ATOM 535 O O . GLU A 1 74 ? 3.714 -0.331 16.315 1.00 84.12 74 GLU A O 1
ATOM 540 N N . THR A 1 75 ? 5.004 -0.526 18.083 1.00 77.75 75 THR A N 1
ATOM 541 C CA . THR A 1 75 ? 6.175 0.048 17.38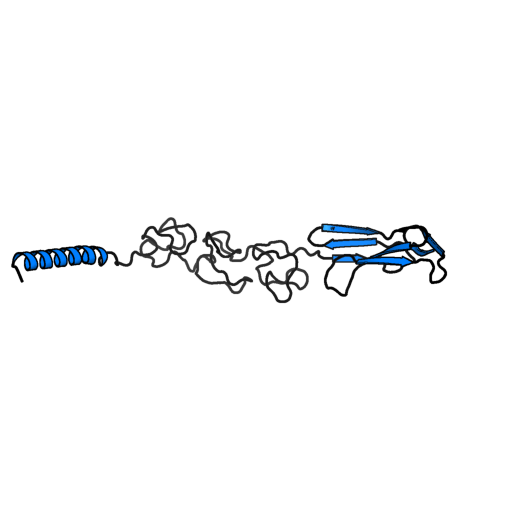7 1.00 77.75 75 THR A CA 1
ATOM 542 C C . THR A 1 75 ? 6.683 -0.749 16.180 1.00 77.75 75 THR A C 1
ATOM 544 O O . THR A 1 75 ? 7.714 -0.380 15.609 1.00 77.75 75 THR A O 1
ATOM 547 N N . ASP A 1 76 ? 6.082 -1.903 15.914 1.00 72.88 76 ASP A N 1
ATOM 548 C CA . ASP A 1 76 ? 6.364 -2.784 14.790 1.00 72.88 76 ASP A CA 1
ATOM 549 C C . ASP A 1 76 ? 5.393 -2.612 13.611 1.00 72.88 76 ASP A C 1
ATOM 551 O O . ASP A 1 76 ? 5.597 -3.302 12.613 1.00 72.88 76 ASP A O 1
ATOM 555 N N . ASP A 1 77 ? 4.446 -1.668 13.683 1.00 76.69 77 ASP A N 1
ATOM 556 C CA . ASP A 1 77 ? 3.639 -1.210 12.547 1.00 76.69 77 ASP A CA 1
ATOM 557 C C . ASP A 1 77 ? 4.146 0.128 11.948 1.00 76.69 77 ASP A C 1
ATOM 559 O O . ASP A 1 77 ? 4.985 0.828 12.536 1.00 76.69 77 ASP A O 1
ATOM 563 N N . ALA A 1 78 ? 3.746 0.454 10.712 1.00 75.69 78 ALA A N 1
ATOM 564 C CA . ALA A 1 78 ? 4.303 1.586 9.961 1.00 75.69 78 ALA A CA 1
ATOM 565 C C . ALA A 1 78 ? 3.475 2.875 10.045 1.00 75.69 78 ALA A C 1
ATOM 567 O O . ALA A 1 78 ? 3.851 3.898 9.444 1.00 75.69 78 ALA A O 1
ATOM 568 N N . ASP A 1 79 ? 2.358 2.857 10.767 1.00 78.81 79 ASP A N 1
ATOM 569 C CA . ASP A 1 79 ? 1.407 3.953 10.770 1.00 78.81 79 ASP A CA 1
ATOM 570 C C . ASP A 1 79 ? 1.343 4.700 12.117 1.00 78.81 79 ASP A C 1
ATOM 572 O O . ASP A 1 79 ? 2.367 4.917 12.757 1.00 78.81 79 ASP A O 1
ATOM 576 N N . ASN A 1 80 ? 0.256 5.414 12.399 1.00 84.81 80 ASN A N 1
ATOM 577 C CA . ASN A 1 80 ? 0.048 6.061 13.712 1.00 84.81 80 ASN A CA 1
ATOM 578 C C . ASN A 1 80 ? -1.405 5.837 14.163 1.00 84.81 80 ASN A C 1
ATOM 580 O O . ASN A 1 80 ? -2.048 6.716 14.766 1.00 84.81 80 ASN A O 1
ATOM 584 N N . LEU A 1 81 ? -1.978 4.743 13.687 1.00 87.62 81 LEU A N 1
ATOM 585 C CA . LEU A 1 81 ? -3.262 4.203 14.047 1.00 87.62 81 LEU A CA 1
ATOM 586 C C . LEU A 1 81 ? -3.004 3.128 15.106 1.00 87.62 81 LEU A C 1
ATOM 588 O O . LEU A 1 81 ? -1.886 2.888 15.534 1.00 87.62 81 LEU A O 1
ATOM 592 N N . ALA A 1 82 ? -4.091 2.733 15.736 1.00 88.75 82 ALA A N 1
ATOM 593 C CA . ALA A 1 82 ? -4.075 1.817 16.854 1.00 88.75 82 ALA A CA 1
ATOM 594 C C . ALA A 1 82 ? -5.465 1.225 16.930 1.00 88.75 82 ALA A C 1
ATOM 596 O O . ALA A 1 82 ? -6.459 1.961 16.757 1.00 88.75 82 ALA A O 1
ATOM 597 N N . ASP A 1 83 ? -5.508 -0.056 17.263 1.00 90.44 83 ASP A N 1
ATOM 598 C CA . ASP A 1 83 ? -6.698 -0.821 17.556 1.00 90.44 83 ASP A CA 1
ATOM 599 C C . ASP A 1 83 ? -7.706 -0.959 16.404 1.00 90.44 83 ASP A C 1
ATOM 601 O O . ASP A 1 83 ? -7.894 -0.125 15.505 1.00 90.44 83 ASP A O 1
ATOM 605 N N . PHE A 1 84 ? -8.504 -2.012 16.504 1.00 92.69 84 PHE A N 1
ATOM 606 C CA . PHE A 1 84 ? -9.649 -2.211 15.648 1.00 92.69 84 PHE A CA 1
ATOM 607 C C . PHE A 1 84 ? -10.755 -1.196 15.960 1.00 92.69 84 PHE A C 1
ATOM 609 O O . PHE A 1 84 ? -11.275 -1.114 17.069 1.00 92.69 84 PHE A O 1
ATOM 616 N N . ARG A 1 85 ? -11.212 -0.480 14.929 1.00 92.25 85 ARG A N 1
ATOM 617 C CA . ARG A 1 85 ? -12.463 0.292 14.960 1.00 92.25 85 ARG A CA 1
ATOM 618 C C . ARG A 1 85 ? -13.221 0.114 13.660 1.00 92.25 85 ARG A C 1
ATOM 620 O O . ARG A 1 85 ? -12.619 0.075 12.588 1.00 92.25 85 ARG A O 1
ATOM 627 N N . ILE A 1 86 ? -14.557 0.137 13.716 1.00 85.75 86 ILE A N 1
ATOM 628 C CA . ILE A 1 86 ? -15.394 0.033 12.500 1.00 85.75 86 ILE A CA 1
ATOM 629 C C . ILE A 1 86 ? -15.080 1.161 11.502 1.00 85.75 86 ILE A C 1
ATOM 631 O O . ILE A 1 86 ? -15.222 1.002 10.287 1.00 85.75 86 ILE A O 1
ATOM 635 N N . THR A 1 87 ? -14.693 2.332 12.008 1.00 85.12 87 THR A N 1
ATOM 636 C CA . THR A 1 87 ? -14.328 3.488 11.189 1.00 85.12 87 THR A CA 1
ATOM 637 C C . THR A 1 87 ? -13.004 4.058 11.652 1.00 85.12 87 THR A C 1
ATOM 639 O O . THR A 1 87 ? -12.890 4.420 12.822 1.00 85.12 87 THR A O 1
ATOM 642 N N . ASN A 1 88 ? -12.054 4.217 10.726 1.00 84.31 88 ASN A N 1
ATOM 643 C CA . ASN A 1 88 ? -10.729 4.764 11.036 1.00 84.31 88 ASN A CA 1
ATOM 644 C C . ASN A 1 88 ? -10.030 3.986 12.171 1.00 84.31 88 ASN A C 1
ATOM 646 O O . ASN A 1 88 ? -9.415 4.590 13.056 1.00 84.31 88 ASN A O 1
ATOM 650 N N . GLY A 1 89 ? -10.227 2.667 12.184 1.00 86.94 89 GLY A N 1
ATOM 651 C CA . GLY A 1 89 ? -9.390 1.742 12.935 1.00 86.94 89 GLY A CA 1
ATOM 652 C C . GLY A 1 89 ? -8.084 1.491 12.206 1.00 86.94 89 GLY A C 1
ATOM 653 O O . GLY A 1 89 ? -7.910 1.945 11.069 1.00 86.94 89 GLY A O 1
ATOM 654 N N . ASP A 1 90 ? -7.214 0.785 12.895 1.00 89.19 90 ASP A N 1
ATOM 655 C CA . ASP A 1 90 ? -5.950 0.316 12.376 1.00 89.19 90 ASP A CA 1
ATOM 656 C C . ASP A 1 90 ? -6.144 -0.622 11.161 1.00 89.19 90 ASP A C 1
ATOM 658 O O . ASP A 1 90 ? -6.944 -1.564 11.243 1.00 89.19 90 ASP A O 1
ATOM 662 N N . PRO A 1 91 ? -5.504 -0.350 10.009 1.00 85.31 91 PRO A N 1
ATOM 663 C CA . PRO A 1 91 ? -5.529 -1.205 8.824 1.00 85.31 91 PRO A CA 1
ATOM 664 C C . PRO A 1 91 ? -4.949 -2.607 9.043 1.00 85.31 91 PRO A C 1
ATOM 666 O O . PRO A 1 91 ? -5.423 -3.540 8.390 1.00 85.31 91 PRO A O 1
ATOM 669 N N . GLY A 1 92 ? -3.987 -2.760 9.951 1.00 83.69 92 GLY A N 1
ATOM 670 C CA . GLY A 1 92 ? -3.414 -4.034 10.367 1.00 83.69 92 GLY A CA 1
ATOM 671 C C . GLY A 1 92 ? -4.309 -4.831 11.320 1.00 83.69 92 GLY A C 1
ATOM 672 O O . GLY A 1 92 ? -4.063 -6.014 11.546 1.00 83.69 92 GLY A O 1
ATOM 673 N N . CYS A 1 93 ? -5.404 -4.241 11.812 1.00 90.19 93 CYS A N 1
ATOM 674 C CA . CYS A 1 93 ? -6.410 -4.931 12.612 1.00 90.19 93 CYS A CA 1
ATOM 675 C C . CYS A 1 93 ? -7.617 -5.394 11.795 1.00 90.19 93 CYS A C 1
ATOM 677 O O . CYS A 1 93 ? -8.491 -4.609 11.414 1.00 90.19 93 CYS A O 1
ATOM 679 N N . THR A 1 94 ? -7.788 -6.710 11.643 1.00 89.81 94 THR A N 1
ATOM 680 C CA . THR A 1 94 ? -9.001 -7.258 11.004 1.00 89.81 94 THR A CA 1
ATOM 681 C C . THR A 1 94 ? -10.184 -7.413 11.972 1.00 89.81 94 THR A C 1
ATOM 683 O O . THR A 1 94 ? -11.338 -7.539 11.540 1.00 89.81 94 THR A O 1
ATOM 686 N N . SER A 1 95 ? -9.920 -7.420 13.287 1.00 91.44 95 SER A N 1
ATOM 687 C CA . SER A 1 95 ? -10.918 -7.455 14.369 1.00 91.44 95 SER A CA 1
ATOM 688 C C . SER A 1 95 ? -10.309 -7.066 15.724 1.00 91.44 95 SER A C 1
ATOM 690 O O . SER A 1 95 ? -9.106 -7.198 15.904 1.00 91.44 95 SER A O 1
ATOM 692 N N . ALA A 1 96 ? -11.131 -6.735 16.727 1.00 92.00 96 ALA A N 1
ATOM 693 C CA . ALA A 1 96 ? -10.664 -6.460 18.099 1.00 92.00 96 ALA A CA 1
ATOM 694 C C . ALA A 1 96 ? -9.967 -7.650 18.786 1.00 92.00 96 ALA A C 1
ATOM 696 O O . ALA A 1 96 ? -9.261 -7.501 19.774 1.00 92.00 96 ALA A O 1
ATOM 697 N N . THR A 1 97 ? -10.166 -8.872 18.280 1.00 93.00 97 THR A N 1
ATOM 698 C CA . THR A 1 97 ? -9.488 -10.075 18.797 1.00 93.00 97 THR A CA 1
ATOM 699 C C . THR A 1 97 ? -8.305 -10.516 17.949 1.00 93.00 97 THR A C 1
ATOM 701 O O . THR A 1 97 ? -7.747 -11.588 18.205 1.00 93.00 97 THR A O 1
ATOM 704 N N . ASP A 1 98 ? -7.974 -9.744 16.917 1.00 90.50 98 ASP A N 1
ATOM 705 C CA . ASP A 1 98 ? -6.794 -9.995 16.110 1.00 90.50 98 ASP A CA 1
ATOM 706 C C . ASP A 1 98 ? -5.539 -9.905 16.988 1.00 90.50 98 ASP A C 1
ATOM 708 O O . ASP A 1 98 ? -5.483 -9.184 17.989 1.00 90.50 98 ASP A O 1
ATOM 712 N N . ASN A 1 99 ? -4.568 -10.755 16.682 1.00 89.50 99 ASN A N 1
ATOM 713 C CA . ASN A 1 99 ? -3.357 -10.910 17.476 1.00 89.50 99 ASN A CA 1
ATOM 714 C C . ASN A 1 99 ? -2.153 -10.182 16.872 1.00 89.50 99 ASN A C 1
ATOM 716 O O . ASN A 1 99 ? -1.047 -10.365 17.383 1.00 89.50 99 ASN A O 1
ATOM 720 N N . SER A 1 100 ? -2.380 -9.436 15.796 1.00 85.69 100 SER A N 1
ATOM 721 C CA . SER A 1 100 ? -1.404 -8.668 15.039 1.00 85.69 100 SER A CA 1
ATOM 722 C C . SER A 1 100 ? -2.044 -7.341 14.652 1.00 85.69 100 SER A C 1
ATOM 724 O O . SER A 1 100 ? -3.186 -7.351 14.206 1.00 85.69 100 SER A O 1
ATOM 726 N N . GLU A 1 101 ? -1.302 -6.250 14.807 1.00 83.06 101 GLU A N 1
ATOM 727 C CA . GLU A 1 101 ? -1.573 -4.936 14.194 1.00 83.06 101 GLU A CA 1
ATOM 728 C C . GLU A 1 101 ? -0.850 -4.807 12.845 1.00 83.06 101 GLU A C 1
ATOM 730 O O . GLU A 1 101 ? -0.599 -3.734 12.334 1.00 83.06 101 GLU A O 1
ATOM 735 N N . ILE A 1 102 ? -0.510 -5.952 12.251 1.00 82.44 102 ILE A N 1
ATOM 736 C CA . ILE A 1 102 ? 0.222 -6.062 10.994 1.00 82.44 102 ILE A CA 1
ATOM 737 C C . ILE A 1 102 ? -0.504 -7.111 10.142 1.00 82.44 102 ILE A C 1
ATOM 739 O O . ILE A 1 102 ? -0.481 -8.298 10.494 1.00 82.44 102 ILE A O 1
ATOM 743 N N . ASP A 1 103 ? -1.135 -6.702 9.037 1.00 70.25 103 ASP A N 1
ATOM 744 C CA . ASP A 1 103 ? -1.773 -7.599 8.038 1.00 70.25 103 ASP A CA 1
ATOM 745 C C . ASP A 1 103 ? -1.219 -7.386 6.609 1.00 70.25 103 ASP A C 1
ATOM 747 O O . ASP A 1 103 ? -1.567 -8.105 5.668 1.00 70.25 103 ASP A O 1
ATOM 751 N N . GLY A 1 104 ? -0.306 -6.426 6.438 1.00 64.56 104 GLY A N 1
ATOM 752 C CA . GLY A 1 104 ? 0.318 -6.073 5.166 1.00 64.56 104 GLY A CA 1
ATOM 753 C C . GLY A 1 104 ? 1.836 -6.135 5.250 1.00 64.56 104 GLY A C 1
ATOM 754 O O . GLY A 1 104 ? 2.420 -5.882 6.300 1.00 64.56 104 GLY A O 1
ATOM 755 N N . GLN A 1 105 ? 2.479 -6.480 4.135 1.00 64.81 105 GLN A N 1
ATOM 756 C CA . GLN A 1 105 ? 3.928 -6.328 4.030 1.00 64.81 105 GLN A CA 1
ATOM 757 C C . GLN A 1 105 ? 4.283 -4.818 4.104 1.00 64.81 105 GLN A C 1
ATOM 759 O O . GLN A 1 105 ? 5.135 -4.419 4.885 1.00 64.81 105 GLN A O 1
ATOM 764 N N . CYS A 1 106 ? 3.456 -3.958 3.490 1.00 71.62 106 CYS A N 1
ATOM 765 C CA . CYS A 1 106 ? 3.564 -2.492 3.505 1.00 71.62 106 CYS A CA 1
ATOM 766 C C . CYS A 1 106 ? 3.365 -1.795 4.873 1.00 71.62 106 CYS A C 1
ATOM 768 O O . CYS A 1 106 ? 3.319 -0.556 4.906 1.00 71.62 106 CYS A O 1
ATOM 770 N N . ASP A 1 107 ? 3.220 -2.562 5.958 1.00 73.81 107 ASP A N 1
ATOM 771 C CA . ASP A 1 107 ? 2.904 -2.097 7.313 1.00 73.81 107 ASP A CA 1
ATOM 772 C C . ASP A 1 107 ? 3.820 -2.688 8.398 1.00 73.81 107 ASP A C 1
ATOM 774 O O . ASP A 1 107 ? 3.628 -2.397 9.564 1.00 73.81 107 ASP A O 1
ATOM 778 N N . ASP A 1 108 ? 4.815 -3.524 8.067 1.00 68.19 108 ASP A N 1
ATOM 779 C CA . ASP A 1 108 ? 5.586 -4.281 9.078 1.00 68.19 108 ASP A CA 1
ATOM 780 C C . ASP A 1 108 ? 6.973 -3.690 9.419 1.00 68.19 108 ASP A C 1
ATOM 782 O O . ASP A 1 108 ? 7.780 -4.314 10.125 1.00 68.19 108 ASP A O 1
ATOM 786 N N . LEU A 1 109 ? 7.272 -2.500 8.878 1.00 68.50 109 LEU A N 1
ATOM 787 C CA . LEU A 1 109 ? 8.552 -1.787 8.986 1.00 68.50 109 LEU A CA 1
ATOM 788 C C . LEU A 1 109 ? 9.794 -2.600 8.556 1.00 68.50 109 LEU A C 1
ATOM 790 O O . LEU A 1 109 ? 10.932 -2.201 8.858 1.00 68.50 109 LEU A O 1
ATOM 794 N N . ASN A 1 110 ? 9.621 -3.727 7.858 1.00 68.81 110 ASN A N 1
ATOM 795 C CA . ASN A 1 110 ? 10.708 -4.578 7.395 1.00 68.81 110 ASN A CA 1
ATOM 796 C C . ASN A 1 110 ? 10.896 -4.467 5.879 1.00 68.81 110 ASN A C 1
ATOM 798 O O . ASN A 1 110 ? 10.018 -4.769 5.091 1.00 68.81 110 ASN A O 1
ATOM 802 N N . ASP A 1 111 ? 12.130 -4.169 5.472 1.00 58.53 111 ASP A N 1
ATOM 803 C CA . ASP A 1 111 ? 12.589 -4.324 4.086 1.00 58.53 111 ASP A CA 1
ATOM 804 C C . ASP A 1 111 ? 12.650 -5.817 3.728 1.00 58.53 111 ASP A C 1
ATOM 806 O O . ASP A 1 111 ? 13.643 -6.494 4.045 1.00 58.53 111 ASP A O 1
ATOM 810 N N . ASN A 1 112 ? 11.576 -6.362 3.153 1.00 59.91 112 ASN A N 1
ATOM 811 C CA . ASN A 1 112 ? 11.515 -7.778 2.804 1.00 59.91 112 ASN A CA 1
ATOM 812 C C . ASN A 1 112 ? 11.791 -8.082 1.312 1.00 59.91 112 ASN A C 1
ATOM 814 O O . ASN A 1 112 ? 11.898 -9.268 0.974 1.00 59.91 112 ASN A O 1
ATOM 818 N N . ASP A 1 113 ? 12.098 -7.064 0.482 1.00 56.31 113 ASP A N 1
ATOM 819 C CA . ASP A 1 113 ? 12.515 -7.245 -0.924 1.00 56.31 113 ASP A CA 1
ATOM 820 C C . ASP A 1 113 ? 13.697 -6.364 -1.417 1.00 56.31 113 ASP A C 1
ATOM 822 O O . ASP A 1 113 ? 14.818 -6.877 -1.564 1.00 56.31 113 ASP A O 1
ATOM 826 N N . ASP A 1 114 ? 13.489 -5.074 -1.728 1.00 54.34 114 ASP A N 1
ATOM 827 C CA . ASP A 1 114 ? 14.346 -4.320 -2.668 1.00 54.34 114 ASP A CA 1
ATOM 828 C C . ASP A 1 114 ? 15.030 -3.038 -2.131 1.00 54.34 114 ASP A C 1
ATOM 830 O O . ASP A 1 114 ? 15.770 -2.373 -2.873 1.00 54.34 114 ASP A O 1
ATOM 834 N N . GLY A 1 115 ? 14.886 -2.719 -0.840 1.00 55.66 115 GLY A N 1
ATOM 835 C CA . GLY A 1 115 ? 15.395 -1.481 -0.236 1.00 55.66 115 GLY A CA 1
ATOM 836 C C . GLY A 1 115 ? 14.333 -0.408 0.029 1.00 55.66 115 GLY A C 1
ATOM 837 O O . GLY A 1 115 ? 14.684 0.660 0.556 1.00 55.66 115 GLY A O 1
ATOM 838 N N . HIS A 1 116 ? 13.074 -0.669 -0.320 1.00 55.12 116 HIS A N 1
ATOM 839 C CA . HIS A 1 116 ? 11.888 0.096 0.059 1.00 55.12 116 HIS A CA 1
ATOM 840 C C . HIS A 1 116 ? 11.091 -0.678 1.124 1.00 55.12 116 HIS A C 1
ATOM 842 O O . HIS A 1 116 ? 11.165 -1.898 1.178 1.00 55.12 116 HIS A O 1
ATOM 848 N N . ILE A 1 117 ? 10.469 0.034 2.073 1.00 56.19 117 ILE A N 1
ATOM 849 C CA . ILE A 1 117 ? 10.107 -0.558 3.379 1.00 56.19 117 ILE A CA 1
ATOM 850 C C . ILE A 1 117 ? 8.589 -0.546 3.654 1.00 56.19 117 ILE A C 1
ATOM 852 O O . ILE A 1 117 ? 8.104 -1.486 4.259 1.00 56.19 117 ILE A O 1
ATOM 856 N N . ASP A 1 118 ? 7.837 0.498 3.273 1.00 55.94 118 ASP A N 1
ATOM 857 C CA . ASP A 1 118 ? 6.494 0.725 3.847 1.00 55.94 118 ASP A CA 1
ATOM 858 C C . ASP A 1 118 ? 5.751 1.935 3.237 1.00 55.94 118 ASP A C 1
ATOM 860 O O . ASP A 1 118 ? 6.353 2.880 2.690 1.00 55.94 118 ASP A O 1
ATOM 864 N N . PHE A 1 119 ? 4.417 1.959 3.395 1.00 56.84 119 PHE A N 1
ATOM 865 C CA . PHE A 1 119 ? 3.562 3.091 3.017 1.00 56.84 119 PHE A CA 1
ATOM 866 C C . PHE A 1 119 ? 3.826 4.317 3.911 1.00 56.84 119 PHE A C 1
ATOM 868 O O . PHE A 1 119 ? 3.154 4.562 4.897 1.00 56.84 119 PHE A O 1
ATOM 875 N N . GLY A 1 120 ? 4.767 5.186 3.541 1.00 55.97 120 GLY A N 1
ATOM 876 C CA . GLY A 1 120 ? 5.017 6.430 4.296 1.00 55.97 120 GLY A CA 1
ATOM 877 C C . GLY A 1 120 ? 6.466 6.665 4.691 1.00 55.97 120 GLY A C 1
ATOM 878 O O . GLY A 1 120 ? 6.806 7.791 5.075 1.00 55.97 120 GLY A O 1
ATOM 879 N N . SER A 1 121 ? 7.334 5.679 4.484 1.00 59.78 121 SER A N 1
ATOM 880 C CA . SER A 1 121 ? 8.773 5.847 4.637 1.00 59.78 121 SER A CA 1
ATOM 881 C C . SER A 1 121 ? 9.377 6.841 3.642 1.00 59.78 121 SER A C 1
ATOM 883 O O . SER A 1 121 ? 8.858 7.057 2.542 1.00 59.78 121 SER A O 1
ATOM 885 N N . PRO A 1 122 ? 10.496 7.501 3.999 1.00 55.47 122 PRO A N 1
ATOM 886 C CA . PRO A 1 122 ? 11.238 8.372 3.088 1.00 55.47 122 PRO A CA 1
ATOM 887 C C . PRO A 1 122 ? 11.736 7.668 1.814 1.00 55.47 122 PRO A C 1
ATOM 889 O O . PRO A 1 122 ? 12.046 8.358 0.841 1.00 55.47 122 PRO A O 1
ATOM 892 N N . THR A 1 123 ? 11.801 6.336 1.802 1.00 53.53 123 THR A N 1
ATOM 893 C CA . THR A 1 123 ? 12.040 5.493 0.624 1.00 53.53 123 THR A CA 1
ATOM 894 C C . THR A 1 123 ? 10.744 4.772 0.267 1.00 53.53 123 THR A C 1
ATOM 896 O O . THR A 1 123 ? 10.678 3.552 0.343 1.00 53.53 123 THR A O 1
ATOM 899 N N . ARG A 1 124 ? 9.707 5.542 -0.082 1.00 55.12 124 ARG A N 1
ATOM 900 C CA . ARG A 1 124 ? 8.393 5.021 -0.484 1.00 55.12 124 ARG A CA 1
ATOM 901 C C . ARG A 1 124 ? 8.531 3.965 -1.576 1.00 55.12 124 ARG A C 1
ATOM 903 O O . ARG A 1 124 ? 9.129 4.270 -2.608 1.00 55.12 124 ARG A O 1
ATOM 910 N N . ASP A 1 125 ? 7.941 2.805 -1.339 1.00 55.38 125 ASP A N 1
ATOM 911 C CA . ASP A 1 125 ? 7.547 1.889 -2.401 1.00 55.38 125 ASP A CA 1
ATOM 912 C C . ASP A 1 125 ? 6.400 2.546 -3.198 1.00 55.38 125 ASP A C 1
ATOM 914 O O . ASP A 1 125 ? 5.500 3.162 -2.613 1.00 55.38 125 ASP A O 1
ATOM 918 N N . SER A 1 126 ? 6.485 2.520 -4.528 1.00 59.78 126 SER A N 1
ATOM 919 C CA . SER A 1 126 ? 5.457 3.051 -5.429 1.00 59.78 126 SER A CA 1
ATOM 920 C C . SER A 1 126 ? 4.182 2.208 -5.444 1.00 59.78 126 SER A C 1
ATOM 922 O O . SER A 1 126 ? 3.129 2.749 -5.785 1.00 59.78 126 SER A O 1
ATOM 924 N N . GLU A 1 127 ? 4.259 0.934 -5.052 1.00 65.00 127 GLU A N 1
ATOM 925 C CA . GLU A 1 127 ? 3.147 -0.017 -5.131 1.00 65.00 127 GLU A CA 1
ATOM 926 C C . GLU A 1 127 ? 2.408 -0.219 -3.804 1.00 65.00 127 GLU A C 1
ATOM 928 O O . GLU A 1 127 ? 1.240 -0.594 -3.826 1.00 65.00 127 GLU A O 1
ATOM 933 N N . CYS A 1 128 ? 2.980 0.186 -2.663 1.00 68.88 128 CYS A N 1
ATOM 934 C CA . CYS A 1 128 ? 2.209 0.321 -1.427 1.00 68.88 128 CYS A CA 1
ATOM 935 C C . CYS A 1 128 ? 1.174 1.452 -1.582 1.00 68.88 128 CYS A C 1
ATOM 937 O O . CYS A 1 128 ? 1.470 2.639 -1.401 1.00 68.88 128 CYS A O 1
ATOM 939 N N . THR A 1 129 ? -0.070 1.111 -1.926 1.00 69.19 129 THR A N 1
ATOM 940 C CA . THR A 1 129 ? -1.148 2.098 -2.130 1.00 69.19 129 THR A CA 1
ATOM 941 C C . THR A 1 129 ? -1.869 2.483 -0.831 1.00 69.19 129 THR A C 1
ATOM 943 O O . THR A 1 129 ? -2.573 3.502 -0.780 1.00 69.19 129 THR A O 1
ATOM 946 N N . SER A 1 130 ? -1.689 1.683 0.225 1.00 69.06 130 SER A N 1
ATOM 947 C CA . SER A 1 130 ? -2.233 1.869 1.575 1.00 69.06 130 SER A CA 1
ATOM 948 C C . SER A 1 130 ? -1.455 1.030 2.599 1.00 69.06 130 SER A C 1
ATOM 950 O O . SER A 1 130 ? -0.754 0.109 2.206 1.00 69.06 130 SER A O 1
ATOM 952 N N . PHE A 1 131 ? -1.628 1.295 3.897 1.00 72.19 131 PHE A N 1
ATOM 953 C CA . PHE A 1 131 ? -1.094 0.439 4.972 1.00 72.19 131 PHE A CA 1
ATOM 954 C C . PHE A 1 131 ? -1.686 -0.986 4.945 1.00 72.19 131 PHE A C 1
ATOM 956 O O . PHE A 1 131 ? -0.988 -1.957 5.171 1.00 72.19 131 PHE A O 1
ATOM 963 N N . SER A 1 132 ? -2.946 -1.151 4.517 1.00 70.06 132 SER A N 1
ATOM 964 C CA . SER A 1 132 ? -3.572 -2.475 4.320 1.00 70.06 132 SER A CA 1
ATOM 965 C C . SER A 1 132 ? -3.108 -3.234 3.066 1.00 70.06 132 SER A C 1
ATOM 967 O O . SER A 1 132 ? -3.698 -4.259 2.718 1.00 70.06 132 SER A O 1
ATOM 969 N N . ASP A 1 133 ? -2.159 -2.687 2.306 1.00 68.94 133 ASP A N 1
ATOM 970 C CA . ASP A 1 133 ? -1.678 -3.323 1.084 1.00 68.94 133 ASP A CA 1
ATOM 971 C C . ASP A 1 133 ? -0.743 -4.492 1.420 1.00 68.94 133 ASP A C 1
ATOM 973 O O . ASP A 1 133 ? 0.094 -4.410 2.320 1.00 68.94 133 ASP A O 1
ATOM 977 N N . ASN A 1 134 ? -0.913 -5.609 0.719 1.00 66.12 134 ASN A N 1
ATOM 978 C CA . ASN A 1 134 ? -0.159 -6.837 0.965 1.00 66.12 134 ASN A CA 1
ATOM 979 C C . ASN A 1 134 ? 0.702 -7.260 -0.225 1.00 66.12 134 ASN A C 1
ATOM 981 O O . ASN A 1 134 ? 1.171 -8.400 -0.252 1.00 66.12 134 ASN A O 1
ATOM 985 N N . ASP A 1 135 ? 0.869 -6.363 -1.194 1.00 64.75 135 ASP A N 1
ATOM 986 C CA . ASP A 1 135 ? 1.703 -6.564 -2.365 1.00 64.75 135 ASP A CA 1
ATOM 987 C C . ASP A 1 135 ? 2.934 -5.651 -2.303 1.00 64.75 135 ASP A C 1
ATOM 989 O O . ASP A 1 135 ? 2.854 -4.459 -2.576 1.00 64.75 135 ASP A O 1
ATOM 993 N N . GLU A 1 136 ? 4.068 -6.235 -1.919 1.00 59.84 136 GLU A N 1
ATOM 994 C CA . GLU A 1 136 ? 5.405 -5.636 -2.054 1.00 59.84 136 GLU A CA 1
ATOM 995 C C . GLU A 1 136 ? 6.126 -6.137 -3.309 1.00 59.84 136 GLU A C 1
ATOM 997 O O . GLU A 1 136 ? 7.355 -6.081 -3.408 1.00 59.84 136 GLU A O 1
ATOM 1002 N N . SER A 1 137 ? 5.403 -6.750 -4.257 1.00 56.41 137 SER A N 1
ATOM 1003 C CA . SER A 1 137 ? 6.089 -7.211 -5.450 1.00 56.41 137 SER A CA 1
ATOM 1004 C C . SER A 1 137 ? 6.692 -6.013 -6.186 1.00 56.41 137 SER A C 1
ATOM 1006 O O . SER A 1 137 ? 6.049 -4.981 -6.358 1.00 56.41 137 SER A O 1
ATOM 1008 N N . PRO A 1 138 ? 7.942 -6.131 -6.650 1.00 58.72 138 PRO A N 1
ATOM 1009 C CA . PRO A 1 138 ? 8.499 -5.095 -7.483 1.00 58.72 138 PRO A CA 1
ATOM 1010 C C . PRO A 1 138 ? 7.738 -5.193 -8.803 1.00 58.72 138 PRO A C 1
ATOM 1012 O O . PRO A 1 138 ? 7.622 -6.328 -9.297 1.00 58.72 138 PRO A O 1
ATOM 1015 N N . ARG A 1 139 ? 7.356 -4.072 -9.445 1.00 58.91 139 ARG A N 1
ATOM 1016 C CA . ARG A 1 139 ? 7.795 -3.753 -10.820 1.00 58.91 139 ARG A CA 1
ATOM 1017 C C . ARG A 1 139 ? 7.189 -2.494 -11.441 1.00 58.91 139 ARG A C 1
ATOM 1019 O O . ARG A 1 139 ? 6.638 -2.531 -12.537 1.00 58.91 139 ARG A O 1
ATOM 1026 N N . ASP A 1 140 ? 7.647 -1.367 -10.940 1.00 61.56 140 ASP A N 1
ATOM 1027 C CA . ASP A 1 140 ? 8.056 -0.286 -11.825 1.00 61.56 140 ASP A CA 1
ATOM 1028 C C . ASP A 1 140 ? 9.481 -0.626 -12.317 1.00 61.56 140 ASP A C 1
ATOM 1030 O O . ASP A 1 140 ? 10.487 -0.438 -11.631 1.00 61.56 140 ASP A O 1
ATOM 1034 N N . PHE A 1 141 ? 9.592 -1.287 -13.476 1.00 74.31 141 PHE A N 1
ATOM 1035 C CA . PHE A 1 141 ? 10.890 -1.670 -14.049 1.00 74.31 141 PHE A CA 1
ATOM 1036 C C . PHE A 1 141 ? 10.919 -1.438 -15.547 1.00 74.31 141 PHE A C 1
ATOM 1038 O O . PHE A 1 141 ? 9.964 -1.714 -16.264 1.00 74.31 141 PHE A O 1
ATOM 1045 N N . CYS A 1 142 ? 12.078 -1.028 -16.046 1.00 80.62 142 CYS A N 1
ATOM 1046 C CA . CYS A 1 142 ? 12.322 -0.896 -17.470 1.00 80.62 142 CYS A CA 1
ATOM 1047 C C . CYS A 1 142 ? 13.655 -1.556 -17.817 1.00 80.62 142 CYS A C 1
ATOM 1049 O 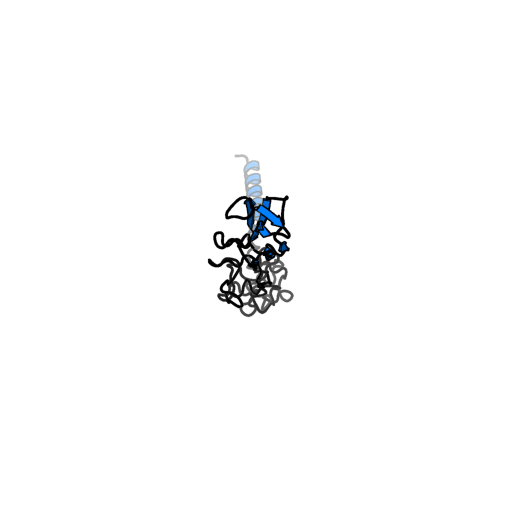O . CYS A 1 142 ? 14.701 -1.204 -17.266 1.00 80.62 142 CYS A O 1
ATOM 1051 N N . ASP A 1 143 ? 13.617 -2.505 -18.749 1.00 86.12 143 ASP A N 1
ATOM 1052 C CA . ASP A 1 143 ? 14.790 -3.144 -19.337 1.00 86.12 143 ASP A CA 1
ATOM 1053 C C . ASP A 1 143 ? 14.829 -2.862 -20.842 1.00 86.12 143 ASP A C 1
ATOM 1055 O O . ASP A 1 143 ? 13.839 -3.063 -21.549 1.00 86.12 143 ASP A O 1
ATOM 1059 N N . SER A 1 144 ? 15.978 -2.402 -21.337 1.00 85.19 144 SER A N 1
ATOM 1060 C CA . SER A 1 144 ? 16.200 -2.128 -22.757 1.00 85.19 144 SER A CA 1
ATOM 1061 C C . SER A 1 144 ? 17.356 -2.968 -23.270 1.00 85.19 144 SER A C 1
ATOM 1063 O O . SER A 1 144 ? 18.451 -2.952 -22.704 1.00 85.19 144 SER A O 1
ATOM 1065 N N . THR A 1 145 ? 17.146 -3.676 -24.380 1.00 87.19 145 THR A N 1
ATOM 1066 C CA . THR A 1 145 ? 18.202 -4.499 -24.986 1.00 87.19 145 THR A CA 1
ATOM 1067 C C . THR A 1 145 ? 19.315 -3.658 -25.597 1.00 87.19 145 THR A C 1
ATOM 1069 O O . THR A 1 145 ? 20.451 -4.128 -25.693 1.00 87.19 145 THR A O 1
ATOM 1072 N N . ASP A 1 146 ? 19.001 -2.430 -26.011 1.00 79.12 146 ASP A N 1
ATOM 1073 C CA . ASP A 1 146 ? 19.961 -1.432 -26.457 1.00 79.12 146 ASP A CA 1
ATOM 1074 C C . ASP A 1 146 ? 19.409 0.004 -26.314 1.00 79.12 146 ASP A C 1
ATOM 1076 O O . ASP A 1 146 ? 18.301 0.230 -25.832 1.00 79.12 146 ASP A O 1
ATOM 1080 N N . PHE A 1 147 ? 20.269 0.975 -26.616 1.00 75.38 147 PHE A N 1
ATOM 1081 C CA . PHE A 1 147 ? 19.934 2.390 -26.799 1.00 75.38 147 PHE A CA 1
ATOM 1082 C C . PHE A 1 147 ? 20.856 2.937 -27.901 1.00 75.38 147 PHE A C 1
ATOM 1084 O O . PHE A 1 147 ? 21.622 3.892 -27.712 1.00 75.38 147 PHE A O 1
ATOM 1091 N N . VAL A 1 148 ? 20.935 2.178 -29.003 1.00 84.00 148 VAL A N 1
ATOM 1092 C CA . VAL A 1 148 ? 21.671 2.573 -30.203 1.00 84.00 148 VAL A CA 1
ATOM 1093 C C . VAL A 1 148 ? 20.810 2.405 -31.454 1.00 84.00 148 VAL A C 1
ATOM 1095 O O . VAL A 1 148 ? 20.373 1.312 -31.781 1.00 84.00 148 VAL A O 1
ATOM 1098 N N . ILE A 1 149 ? 20.773 3.443 -32.290 1.00 88.38 149 ILE A N 1
ATOM 1099 C CA . ILE A 1 149 ? 20.044 3.472 -33.573 1.00 88.38 149 ILE A CA 1
ATOM 1100 C C . ILE A 1 149 ? 20.435 2.398 -34.613 1.00 88.38 149 ILE A C 1
ATOM 1102 O O . ILE A 1 149 ? 19.876 2.369 -35.705 1.00 88.38 149 ILE A O 1
ATOM 1106 N N . THR A 1 150 ? 21.469 1.587 -34.374 1.00 90.00 150 THR A N 1
ATOM 1107 C CA . THR A 1 150 ? 22.068 0.684 -35.383 1.00 90.00 150 THR A CA 1
ATOM 1108 C C . THR A 1 150 ? 21.614 -0.767 -35.280 1.00 9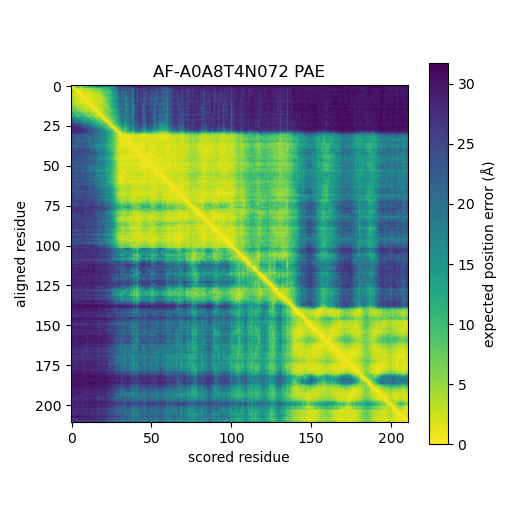0.00 150 THR A C 1
ATOM 1110 O O . THR A 1 150 ? 21.972 -1.586 -36.129 1.00 90.00 150 THR A O 1
ATOM 1113 N N . VAL A 1 151 ? 20.887 -1.106 -34.222 1.00 90.94 151 VAL A N 1
ATOM 1114 C CA . VAL A 1 151 ? 20.348 -2.440 -33.962 1.00 90.94 151 VAL A CA 1
ATOM 1115 C C . VAL A 1 151 ? 18.870 -2.263 -33.645 1.00 90.94 151 VAL A C 1
ATOM 1117 O O . VAL A 1 151 ? 18.475 -1.206 -33.181 1.00 90.94 151 VAL A O 1
ATOM 1120 N N . GLN A 1 152 ? 18.054 -3.258 -33.986 1.00 92.31 152 GLN A N 1
ATOM 1121 C CA . GLN A 1 152 ? 16.662 -3.251 -33.566 1.00 92.31 152 GLN A CA 1
ATOM 1122 C C . GLN A 1 152 ? 16.595 -3.659 -32.096 1.00 92.31 152 GLN A C 1
ATOM 1124 O O . GLN A 1 152 ? 16.780 -4.844 -31.790 1.00 92.31 152 GLN A O 1
ATOM 1129 N N . GLY A 1 153 ? 16.319 -2.695 -31.230 1.00 90.06 153 GLY A N 1
ATOM 1130 C CA .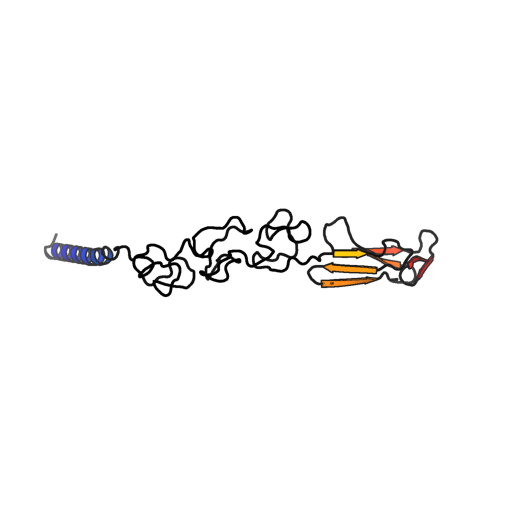 GLY A 1 153 ? 16.137 -2.889 -29.808 1.00 90.06 153 GLY A CA 1
ATOM 1131 C C . GLY A 1 153 ? 14.705 -3.226 -29.417 1.00 90.06 153 GLY A C 1
ATOM 1132 O O . GLY A 1 153 ? 13.739 -3.057 -30.172 1.00 90.06 153 GLY A O 1
ATOM 1133 N N . THR A 1 154 ? 14.573 -3.729 -28.196 1.00 91.94 154 THR A N 1
ATOM 1134 C CA . THR A 1 154 ? 13.311 -3.894 -27.485 1.00 91.94 154 THR A CA 1
ATOM 1135 C C . THR A 1 154 ? 13.432 -3.304 -26.093 1.00 91.94 154 THR A C 1
ATOM 1137 O O . THR A 1 154 ? 14.450 -3.502 -25.429 1.00 91.94 154 THR A O 1
ATOM 1140 N N . THR A 1 155 ? 12.362 -2.666 -25.636 1.00 91.12 155 THR A N 1
ATOM 1141 C CA . THR A 1 155 ? 12.228 -2.140 -24.280 1.00 91.12 155 THR A CA 1
ATOM 1142 C C . THR A 1 155 ? 11.005 -2.778 -23.642 1.00 91.12 155 THR A C 1
ATOM 1144 O O . THR A 1 155 ? 9.903 -2.696 -24.183 1.00 91.12 155 THR A O 1
ATOM 1147 N N . SER A 1 156 ? 11.187 -3.449 -22.515 1.00 89.88 156 SER A N 1
ATOM 1148 C CA . SER A 1 156 ? 10.115 -4.150 -21.813 1.00 89.88 156 SER A CA 1
ATOM 1149 C C . SER A 1 156 ? 10.133 -3.826 -20.339 1.00 89.88 156 SER A C 1
ATOM 1151 O O . SER A 1 156 ? 11.200 -3.604 -19.769 1.00 89.88 156 SER A O 1
ATOM 1153 N N . GLY A 1 157 ? 8.960 -3.864 -19.736 1.00 82.88 157 GLY A N 1
ATOM 1154 C CA . GLY A 1 157 ? 8.805 -3.422 -18.374 1.00 82.88 157 GLY A CA 1
ATOM 1155 C C . GLY A 1 157 ? 7.374 -3.515 -17.902 1.00 82.88 157 GLY A C 1
ATOM 1156 O O . GLY A 1 157 ? 6.519 -4.129 -18.549 1.00 82.88 157 GLY A O 1
ATOM 1157 N N . GLU A 1 158 ? 7.150 -2.886 -16.772 1.00 77.56 158 GLU A N 1
ATOM 1158 C CA . GLU A 1 158 ? 5.855 -2.676 -16.158 1.00 77.56 158 GLU A CA 1
ATOM 1159 C C . GLU A 1 158 ? 5.903 -1.311 -15.483 1.00 77.56 158 GLU A C 1
ATOM 1161 O O . GLU A 1 158 ? 6.972 -0.868 -15.057 1.00 77.56 158 GLU A O 1
ATOM 1166 N N . ASP A 1 159 ? 4.773 -0.624 -15.574 1.00 74.25 159 ASP A N 1
ATOM 1167 C CA . ASP A 1 159 ? 4.549 0.731 -15.089 1.00 74.25 159 ASP A CA 1
ATOM 1168 C C . ASP A 1 159 ? 3.106 0.788 -14.571 1.00 74.25 159 ASP A C 1
ATOM 1170 O O . ASP A 1 159 ? 2.191 0.423 -15.321 1.00 74.25 159 ASP A O 1
ATOM 1174 N N . ASP A 1 160 ? 2.887 1.134 -13.300 1.00 68.19 160 ASP A N 1
ATOM 1175 C CA . ASP A 1 160 ? 1.557 1.153 -12.653 1.00 68.19 160 ASP A CA 1
ATOM 1176 C C . ASP A 1 160 ? 0.746 -0.159 -12.863 1.00 68.19 160 ASP A C 1
ATOM 1178 O O . ASP A 1 160 ? -0.440 -0.157 -13.231 1.00 68.19 160 ASP A O 1
ATOM 1182 N N . SER A 1 161 ? 1.395 -1.319 -12.703 1.00 70.88 161 SER A N 1
ATOM 1183 C CA . SER A 1 161 ? 0.831 -2.657 -12.986 1.00 70.88 161 SER A CA 1
ATOM 1184 C C . SER A 1 161 ? 0.379 -2.878 -14.447 1.00 70.88 161 SER A C 1
ATOM 1186 O O . SER A 1 161 ? -0.419 -3.776 -14.765 1.00 70.88 161 SER A O 1
ATOM 1188 N N . ILE A 1 162 ? 0.851 -2.044 -15.378 1.00 74.62 162 ILE A N 1
ATOM 1189 C CA . ILE A 1 162 ? 0.619 -2.167 -16.817 1.00 74.62 162 ILE A CA 1
ATOM 1190 C C . ILE A 1 162 ? 1.916 -2.621 -17.482 1.00 74.62 162 ILE A C 1
ATOM 1192 O O . ILE A 1 162 ? 2.817 -1.844 -17.787 1.00 74.62 162 ILE A O 1
ATOM 1196 N N . ALA A 1 163 ? 1.977 -3.911 -17.806 1.00 82.31 163 ALA A N 1
ATOM 1197 C CA . ALA A 1 163 ? 3.092 -4.454 -18.569 1.00 82.31 163 ALA A CA 1
ATOM 1198 C C . ALA A 1 163 ? 3.197 -3.815 -19.967 1.00 82.31 163 ALA A C 1
ATOM 1200 O O . ALA A 1 163 ? 2.229 -3.792 -20.742 1.00 82.31 163 ALA A O 1
ATOM 1201 N N . PHE A 1 164 ? 4.406 -3.398 -20.342 1.00 86.50 164 PHE A N 1
ATOM 1202 C CA . PHE A 1 164 ? 4.728 -2.904 -21.676 1.00 86.50 164 PHE A CA 1
ATOM 1203 C C . PHE A 1 164 ? 5.826 -3.731 -22.353 1.00 86.50 164 PHE A C 1
ATOM 1205 O O . PHE A 1 164 ? 6.726 -4.304 -21.738 1.00 86.50 164 PHE A O 1
ATOM 1212 N N . ASN A 1 165 ? 5.742 -3.800 -23.679 1.00 92.50 165 ASN A N 1
ATOM 1213 C CA . ASN A 1 165 ? 6.759 -4.403 -24.530 1.00 92.50 165 ASN A CA 1
ATOM 1214 C C . ASN A 1 165 ? 6.792 -3.644 -25.855 1.00 92.50 165 ASN A C 1
ATOM 1216 O O . ASN A 1 165 ? 5.853 -3.705 -26.655 1.00 92.50 165 ASN A O 1
ATOM 1220 N N . LEU A 1 166 ? 7.859 -2.884 -26.041 1.00 93.38 166 LEU A N 1
ATOM 1221 C CA . LEU A 1 166 ? 8.071 -1.951 -27.129 1.00 93.38 166 LEU A CA 1
ATOM 1222 C C . LEU A 1 166 ? 9.275 -2.419 -27.942 1.00 93.38 166 LEU A C 1
ATOM 1224 O O . LEU A 1 166 ? 10.200 -3.052 -27.440 1.00 93.38 166 LEU A O 1
ATOM 1228 N N . THR A 1 167 ? 9.241 -2.158 -29.238 1.00 94.50 167 THR A N 1
ATOM 1229 C CA . THR A 1 167 ? 10.298 -2.556 -30.167 1.00 94.50 167 THR A CA 1
ATOM 1230 C C . THR A 1 167 ? 10.573 -1.394 -31.090 1.00 94.50 167 THR A C 1
ATOM 1232 O O . THR A 1 167 ? 9.630 -0.748 -31.559 1.00 94.50 167 THR A O 1
ATOM 1235 N N . ASP A 1 168 ? 11.845 -1.167 -31.385 1.00 94.38 168 ASP A N 1
ATOM 1236 C CA . ASP A 1 168 ? 12.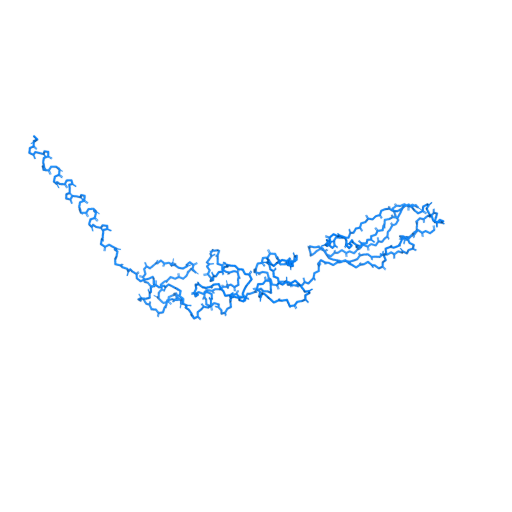254 -0.127 -32.312 1.00 94.38 168 ASP A CA 1
ATOM 1237 C C . ASP A 1 168 ? 11.661 -0.368 -33.693 1.00 94.38 168 ASP A C 1
ATOM 1239 O O . ASP A 1 168 ? 11.586 -1.500 -34.204 1.00 94.38 168 ASP A O 1
ATOM 1243 N N . PHE A 1 169 ? 11.218 0.717 -34.319 1.00 95.62 169 PHE A N 1
ATOM 1244 C CA . PHE A 1 169 ? 10.573 0.632 -35.617 1.00 95.62 169 PHE A CA 1
ATOM 1245 C C . PHE A 1 169 ? 10.781 1.883 -36.461 1.00 95.62 169 PHE A C 1
ATOM 1247 O O . PHE A 1 169 ? 10.920 3.003 -35.979 1.00 95.62 169 PHE A O 1
ATOM 1254 N N . CYS A 1 170 ? 10.764 1.684 -37.775 1.00 96.75 170 CYS A N 1
ATOM 1255 C CA . CYS A 1 170 ? 10.863 2.774 -38.732 1.00 96.75 170 CYS A CA 1
ATOM 1256 C C . CYS A 1 170 ? 9.505 3.462 -38.892 1.00 96.75 170 CYS A C 1
ATOM 1258 O O . CYS A 1 170 ? 8.531 2.825 -39.302 1.00 96.75 170 CYS A O 1
ATOM 1260 N N . LEU A 1 171 ? 9.451 4.763 -38.609 1.00 95.62 171 LEU A N 1
ATOM 1261 C CA . LEU A 1 171 ? 8.288 5.609 -38.884 1.00 95.62 171 LEU A CA 1
ATOM 1262 C C . LEU A 1 171 ? 8.099 5.792 -40.394 1.00 95.62 171 LEU A C 1
ATOM 1264 O O . LEU A 1 171 ? 6.976 5.780 -40.899 1.00 95.62 171 LEU A O 1
ATOM 1268 N N . ASP A 1 172 ? 9.211 5.930 -41.115 1.00 95.19 172 ASP A N 1
ATOM 1269 C CA . ASP A 1 172 ? 9.264 5.939 -42.573 1.00 95.19 172 ASP A CA 1
ATOM 1270 C C . ASP A 1 172 ? 10.636 5.452 -43.078 1.00 95.19 172 ASP A C 1
ATOM 1272 O O . ASP A 1 172 ? 11.394 4.816 -42.352 1.00 95.19 172 ASP A O 1
ATOM 1276 N N . SER A 1 173 ? 10.960 5.708 -44.350 1.00 94.25 173 SER A N 1
ATOM 1277 C CA . SER A 1 173 ? 12.210 5.250 -44.965 1.00 94.25 173 SER A CA 1
ATOM 1278 C C . SER A 1 173 ? 13.485 5.859 -44.377 1.00 94.25 173 SER A C 1
ATOM 1280 O O . SER A 1 173 ? 14.558 5.353 -44.689 1.00 94.25 173 SER A O 1
ATOM 1282 N N . ILE A 1 174 ? 13.403 6.942 -43.603 1.00 94.12 174 ILE A N 1
ATOM 1283 C CA . ILE A 1 174 ? 14.560 7.639 -43.021 1.00 94.12 174 ILE A CA 1
ATOM 1284 C C . ILE A 1 174 ? 14.390 7.961 -41.531 1.00 94.12 174 ILE A C 1
ATOM 1286 O O . ILE A 1 174 ? 15.390 8.226 -40.881 1.00 94.12 174 ILE A O 1
ATOM 1290 N N . ASN A 1 175 ? 13.179 7.914 -40.975 1.00 94.81 175 ASN A N 1
ATOM 1291 C CA . ASN A 1 175 ? 12.928 8.198 -39.563 1.00 94.81 175 ASN A CA 1
ATOM 1292 C C . ASN A 1 175 ? 12.758 6.904 -38.747 1.00 94.81 175 ASN A C 1
ATOM 1294 O O . ASN A 1 175 ? 11.923 6.058 -39.081 1.00 94.81 175 ASN A O 1
ATOM 1298 N N . LEU A 1 176 ? 13.523 6.782 -37.663 1.00 94.94 176 LEU A N 1
ATOM 1299 C CA . LEU A 1 176 ? 13.488 5.696 -36.678 1.00 94.94 176 LEU A CA 1
ATOM 1300 C C . LEU A 1 176 ? 12.819 6.190 -35.391 1.00 94.94 176 LEU A C 1
ATOM 1302 O O . LEU A 1 176 ? 13.154 7.274 -34.923 1.00 94.94 176 LEU A O 1
ATOM 1306 N N . ARG A 1 177 ? 11.924 5.389 -34.807 1.00 94.75 177 ARG A N 1
ATOM 1307 C CA . ARG A 1 177 ? 11.510 5.525 -33.408 1.00 94.75 177 ARG A CA 1
ATOM 1308 C C . ARG A 1 177 ? 12.249 4.489 -32.576 1.00 94.75 177 ARG A C 1
ATOM 1310 O O . ARG A 1 177 ? 12.068 3.292 -32.800 1.00 94.75 177 ARG A O 1
ATOM 1317 N N . GLU A 1 178 ? 13.041 4.985 -31.640 1.00 92.50 178 GLU A N 1
ATOM 1318 C CA . GLU A 1 178 ? 13.813 4.196 -30.688 1.00 92.50 178 GLU A CA 1
ATOM 1319 C C . GLU A 1 178 ? 13.169 4.294 -29.307 1.00 92.50 178 GLU A C 1
ATOM 1321 O O . GLU A 1 178 ? 12.833 5.394 -28.844 1.00 92.50 178 GLU A O 1
ATOM 1326 N N . TYR A 1 179 ? 12.962 3.141 -28.680 1.00 92.00 179 TYR A N 1
ATOM 1327 C CA . TYR A 1 179 ? 12.485 3.036 -27.309 1.00 92.00 179 TYR A CA 1
ATOM 1328 C C . TYR A 1 179 ? 13.655 2.795 -26.357 1.00 92.00 179 TYR A C 1
ATOM 1330 O O . TYR A 1 179 ? 14.681 2.231 -26.723 1.00 92.00 179 TYR A O 1
ATOM 1338 N N . GLY A 1 180 ? 13.520 3.256 -25.118 1.00 88.12 180 GLY A N 1
ATOM 1339 C CA . GLY A 1 180 ? 14.532 3.010 -24.102 1.00 88.12 180 GLY A CA 1
ATOM 1340 C C . GLY A 1 180 ? 14.049 3.338 -22.703 1.00 88.12 180 GLY A C 1
ATOM 1341 O O . GLY A 1 180 ? 12.928 3.800 -22.505 1.00 88.12 180 GLY A O 1
ATOM 1342 N N . CYS A 1 181 ? 14.934 3.133 -21.733 1.00 84.56 181 CYS A N 1
ATOM 1343 C CA . CYS A 1 181 ? 14.673 3.428 -20.329 1.00 84.56 181 CYS A CA 1
ATOM 1344 C C . CYS A 1 181 ? 15.358 4.736 -19.919 1.00 84.56 181 CYS A C 1
ATOM 1346 O O . CYS A 1 181 ? 16.542 4.947 -20.201 1.00 84.56 181 CYS A O 1
ATOM 1348 N N . SER A 1 182 ? 14.627 5.622 -19.242 1.00 73.75 182 SER A N 1
ATOM 1349 C CA . SER A 1 182 ? 15.180 6.855 -18.677 1.00 73.75 182 SER A CA 1
ATOM 1350 C C . SER A 1 182 ? 15.735 6.593 -17.281 1.00 73.75 182 SER A C 1
ATOM 1352 O O . SER A 1 182 ? 14.989 6.385 -16.337 1.00 73.75 182 SER A O 1
ATOM 1354 N N . SER A 1 183 ? 17.055 6.690 -17.101 1.00 61.66 183 SER A N 1
ATOM 1355 C CA . SER A 1 183 ? 17.653 6.622 -15.757 1.00 61.66 183 SER A CA 1
ATOM 1356 C C . SER A 1 183 ? 17.568 7.948 -14.984 1.00 61.66 183 SER A C 1
ATOM 1358 O O . SER A 1 183 ? 18.206 8.089 -13.944 1.00 61.66 183 SER A O 1
ATOM 1360 N N . VAL A 1 184 ? 16.937 8.982 -15.553 1.00 54.28 184 VAL A N 1
ATOM 1361 C CA . VAL A 1 184 ? 17.062 10.374 -15.077 1.00 54.28 184 VAL A CA 1
ATOM 1362 C C . VAL A 1 184 ? 15.887 10.819 -14.215 1.00 54.28 184 VAL A C 1
ATOM 1364 O O . VAL A 1 184 ? 15.988 11.844 -13.543 1.00 54.28 184 VAL A O 1
ATOM 1367 N N . THR A 1 185 ? 14.785 10.078 -14.252 1.00 48.56 185 THR A N 1
ATOM 1368 C CA . THR A 1 185 ? 13.514 10.474 -13.643 1.00 48.56 185 THR A CA 1
ATOM 1369 C C . THR A 1 185 ? 13.134 9.627 -12.432 1.00 48.56 185 THR A C 1
ATOM 1371 O O . THR A 1 185 ? 12.233 10.042 -11.715 1.00 48.56 185 THR A O 1
ATOM 1374 N N . ASN A 1 186 ? 13.843 8.517 -12.151 1.00 48.03 186 ASN A N 1
ATOM 1375 C CA . ASN A 1 186 ? 13.370 7.462 -11.229 1.00 48.03 186 ASN A CA 1
ATOM 1376 C C . ASN A 1 186 ? 11.907 7.068 -11.519 1.00 48.03 186 ASN A C 1
ATOM 1378 O O . ASN A 1 186 ? 11.172 6.692 -10.620 1.00 48.03 186 ASN A O 1
ATOM 1382 N N . ASP A 1 187 ? 11.514 7.258 -12.772 1.00 51.72 187 ASP A N 1
ATOM 1383 C CA . ASP A 1 187 ? 10.184 7.089 -13.324 1.00 51.72 187 ASP A CA 1
ATOM 1384 C C . ASP A 1 187 ? 10.426 6.026 -14.383 1.00 51.72 187 ASP A C 1
ATOM 1386 O O . ASP A 1 187 ? 11.216 6.263 -15.313 1.00 51.72 187 ASP A O 1
ATOM 1390 N N . TYR A 1 188 ? 9.934 4.819 -14.122 1.00 69.94 188 TYR A N 1
ATOM 1391 C CA . TYR A 1 188 ? 10.267 3.614 -14.881 1.00 69.94 188 TYR A CA 1
ATOM 1392 C C . TYR A 1 188 ? 9.513 3.548 -16.221 1.00 69.94 188 TYR A C 1
ATOM 1394 O O . TYR A 1 188 ? 9.662 2.596 -16.990 1.00 69.94 188 TYR A O 1
ATOM 1402 N N . ASP A 1 189 ? 8.832 4.645 -16.548 1.00 72.38 189 ASP A N 1
ATOM 1403 C CA . ASP A 1 189 ? 8.250 5.017 -17.823 1.00 72.38 189 ASP A CA 1
ATOM 1404 C C . ASP A 1 189 ? 9.206 4.809 -19.028 1.00 72.38 189 ASP A C 1
ATOM 1406 O O . ASP A 1 189 ? 10.328 5.352 -19.075 1.00 72.38 189 ASP A O 1
ATOM 1410 N N . PRO A 1 190 ? 8.780 4.081 -20.080 1.00 79.88 190 PRO A N 1
ATOM 1411 C CA . PRO A 1 190 ? 9.567 3.936 -21.294 1.00 79.88 190 PRO A CA 1
ATOM 1412 C C . PRO A 1 190 ? 9.602 5.254 -22.077 1.00 79.88 190 PRO A C 1
ATOM 1414 O O . PRO A 1 190 ? 8.582 5.809 -22.492 1.00 79.88 190 PRO A O 1
ATOM 1417 N N . ILE A 1 191 ? 10.805 5.731 -22.389 1.00 86.00 191 ILE A N 1
ATOM 1418 C CA . ILE A 1 191 ? 10.979 6.888 -23.268 1.00 86.00 191 ILE A CA 1
ATOM 1419 C C . ILE A 1 191 ? 10.949 6.468 -24.734 1.00 86.00 191 ILE A C 1
ATOM 1421 O O . ILE A 1 191 ? 11.345 5.364 -25.105 1.00 86.00 191 ILE A O 1
ATOM 1425 N N . SER A 1 192 ? 10.527 7.395 -25.592 1.00 89.44 192 SER A N 1
ATOM 1426 C CA . SER A 1 192 ? 10.673 7.258 -27.041 1.00 89.44 192 SER A CA 1
ATOM 1427 C C . SER A 1 192 ? 11.356 8.483 -27.629 1.00 89.44 192 SER A C 1
ATOM 1429 O O . SER A 1 192 ? 11.056 9.621 -27.253 1.00 89.44 192 SER A O 1
ATOM 1431 N N . GLN A 1 193 ? 12.291 8.251 -28.545 1.00 90.69 193 GLN A N 1
ATOM 1432 C CA . GLN A 1 193 ? 12.975 9.302 -29.289 1.00 90.69 193 GLN A CA 1
ATOM 1433 C C . GLN A 1 193 ? 12.935 8.999 -30.783 1.00 90.69 193 GLN A C 1
ATOM 1435 O O . GLN A 1 193 ? 13.093 7.858 -31.212 1.00 90.69 193 GLN A O 1
ATOM 1440 N N . ASP A 1 194 ? 12.722 10.049 -31.572 1.00 94.44 194 ASP A N 1
ATOM 1441 C CA . ASP A 1 194 ? 12.712 9.955 -33.026 1.00 94.44 194 ASP A CA 1
ATOM 1442 C C . ASP A 1 194 ? 14.067 10.423 -33.575 1.00 94.44 194 ASP A C 1
ATOM 1444 O O . ASP A 1 194 ? 14.515 11.540 -33.295 1.00 94.44 194 ASP A O 1
ATOM 1448 N N . PHE A 1 195 ? 14.703 9.579 -34.384 1.00 92.31 195 PHE A N 1
ATOM 1449 C CA . PHE A 1 195 ? 15.999 9.834 -35.006 1.00 92.31 195 PHE A CA 1
ATOM 1450 C C . PHE A 1 195 ? 15.892 9.870 -36.535 1.00 92.31 195 PHE A C 1
ATOM 1452 O O . PHE A 1 195 ? 15.207 9.053 -37.148 1.00 92.31 195 PHE A O 1
ATOM 1459 N N . ASP A 1 196 ? 16.622 10.799 -37.161 1.00 93.75 196 ASP A N 1
ATOM 1460 C CA . ASP A 1 196 ? 16.807 10.845 -38.617 1.00 93.75 196 ASP A CA 1
ATOM 1461 C C . ASP A 1 196 ? 18.030 10.003 -39.003 1.00 93.75 196 ASP A C 1
ATOM 1463 O O . ASP A 1 196 ? 19.168 10.361 -38.695 1.00 93.75 196 ASP A O 1
ATOM 1467 N N . CYS A 1 197 ? 17.805 8.900 -39.716 1.00 92.50 197 CYS A N 1
ATOM 1468 C CA . CYS A 1 197 ? 18.838 8.007 -40.235 1.00 92.50 197 CYS A CA 1
ATOM 1469 C C . CYS A 1 197 ? 19.635 8.605 -41.407 1.00 92.50 197 CYS A C 1
ATOM 1471 O O . CYS A 1 197 ? 20.484 7.924 -41.967 1.00 92.50 197 CYS A O 1
ATOM 1473 N N . SER A 1 198 ? 19.421 9.864 -41.795 1.00 90.38 198 SER A N 1
ATOM 1474 C CA . SER A 1 198 ? 20.232 10.564 -42.808 1.00 90.38 198 SER A CA 1
ATOM 1475 C C . SER A 1 198 ? 21.564 11.103 -42.253 1.00 90.38 198 SER A C 1
ATOM 1477 O O . SER A 1 198 ? 22.212 11.957 -42.867 1.00 90.38 198 SER A O 1
ATOM 1479 N N . ILE A 1 199 ? 21.974 10.633 -41.073 1.00 84.00 199 ILE A N 1
ATOM 1480 C CA . ILE A 1 199 ? 23.191 11.028 -40.358 1.00 84.00 199 ILE A CA 1
ATOM 1481 C C . ILE A 1 199 ? 24.209 9.877 -40.321 1.00 84.00 199 ILE A C 1
ATOM 1483 O O . ILE A 1 199 ? 23.875 8.717 -40.533 1.00 84.00 199 ILE A O 1
ATOM 1487 N N . ASN A 1 200 ? 25.476 10.177 -40.012 1.00 74.50 200 ASN A N 1
ATOM 1488 C CA . ASN A 1 200 ? 26.509 9.170 -39.700 1.00 74.50 200 ASN A CA 1
ATOM 1489 C C . ASN A 1 200 ? 26.722 8.053 -40.753 1.00 74.50 200 ASN A C 1
ATOM 1491 O O . ASN A 1 200 ? 27.107 6.944 -40.399 1.00 74.50 200 ASN A O 1
ATOM 1495 N N . ASN A 1 201 ? 26.562 8.365 -42.046 1.00 83.25 201 ASN A N 1
ATOM 1496 C CA . ASN A 1 201 ? 26.655 7.435 -43.189 1.00 83.25 201 ASN A CA 1
ATOM 1497 C C . ASN A 1 201 ? 25.518 6.411 -43.321 1.00 83.25 201 ASN A C 1
ATOM 1499 O O . ASN A 1 201 ? 25.585 5.578 -44.225 1.00 83.25 201 ASN A O 1
ATOM 1503 N N . PHE A 1 202 ? 24.486 6.489 -42.487 1.00 88.38 202 PHE A N 1
ATOM 1504 C CA . PHE A 1 202 ? 23.236 5.788 -42.742 1.00 88.38 202 PHE A CA 1
ATOM 1505 C C . PHE A 1 202 ? 22.447 6.541 -43.819 1.00 88.38 202 PHE A C 1
ATOM 1507 O O . PHE A 1 202 ? 22.661 7.735 -44.065 1.00 88.38 202 PHE A O 1
ATOM 1514 N N . THR A 1 203 ? 21.598 5.819 -44.541 1.00 90.81 203 THR A N 1
ATOM 1515 C CA . THR A 1 203 ? 20.808 6.393 -45.645 1.00 90.81 203 THR A CA 1
ATOM 1516 C C . THR A 1 203 ? 19.339 6.029 -45.574 1.00 90.81 203 THR A C 1
ATOM 1518 O O . THR A 1 203 ? 18.530 6.613 -46.296 1.00 90.81 203 THR A O 1
ATOM 1521 N N . SER A 1 204 ? 18.9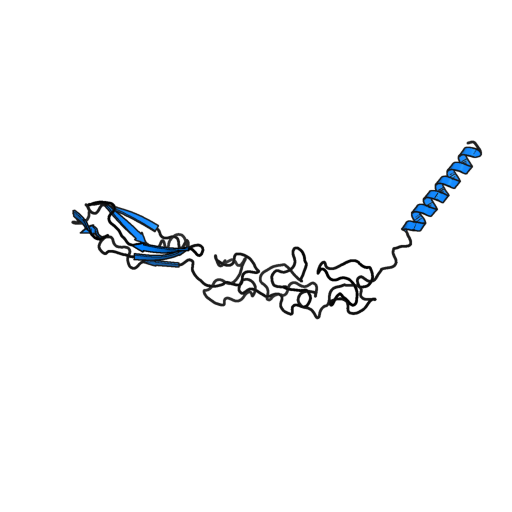90 5.065 -44.725 1.00 92.50 204 SER A N 1
ATOM 1522 C CA . SER A 1 204 ? 17.620 4.609 -44.574 1.00 92.50 204 SER A CA 1
ATOM 1523 C C . SER A 1 204 ? 17.382 3.981 -43.210 1.00 92.50 204 SER A C 1
ATOM 1525 O O . SER A 1 204 ? 18.315 3.544 -42.547 1.00 92.50 204 SER A O 1
ATOM 1527 N N . CYS A 1 205 ? 16.119 3.902 -42.816 1.00 94.62 205 CYS A N 1
ATOM 1528 C CA . CYS A 1 205 ? 15.681 3.042 -41.733 1.00 94.62 205 CYS A CA 1
ATOM 1529 C C . CYS A 1 205 ? 15.164 1.724 -42.318 1.00 94.62 205 CYS A C 1
ATOM 1531 O O . CYS A 1 205 ? 14.360 1.717 -43.256 1.00 94.62 205 CYS A O 1
ATOM 1533 N N . SER A 1 206 ? 15.615 0.600 -41.767 1.00 94.81 206 SER A N 1
ATOM 1534 C CA . SER A 1 206 ? 15.139 -0.733 -42.125 1.00 94.81 206 SER A CA 1
ATOM 1535 C C . SER A 1 206 ? 15.089 -1.629 -40.891 1.00 94.81 206 SER A C 1
ATOM 1537 O O . SER A 1 206 ? 16.053 -1.696 -40.139 1.00 94.81 206 SER A O 1
ATOM 1539 N N . ASN A 1 207 ? 13.976 -2.346 -40.701 1.00 92.81 207 ASN A N 1
ATOM 1540 C CA . ASN A 1 207 ? 13.747 -3.248 -39.563 1.00 92.81 207 ASN A CA 1
ATOM 1541 C C . ASN A 1 207 ? 14.019 -2.607 -38.189 1.00 92.81 207 ASN A C 1
ATOM 1543 O O . ASN A 1 207 ? 14.612 -3.250 -37.339 1.00 92.81 207 ASN A O 1
ATOM 1547 N N . GLY A 1 208 ? 13.617 -1.350 -37.979 1.00 90.62 208 GLY A N 1
ATOM 1548 C CA . GLY A 1 208 ? 13.824 -0.686 -36.687 1.00 90.62 208 GLY A CA 1
ATOM 1549 C C . GLY A 1 208 ? 15.283 -0.347 -36.383 1.00 90.62 208 GLY A C 1
ATOM 1550 O O . GLY A 1 208 ? 15.635 -0.224 -35.225 1.00 90.62 208 GLY A O 1
ATOM 1551 N N . ALA A 1 209 ? 16.122 -0.198 -37.410 1.00 93.19 209 ALA A N 1
ATOM 1552 C CA . ALA A 1 209 ? 17.493 0.277 -37.278 1.00 93.19 209 ALA A CA 1
ATOM 1553 C C . ALA A 1 209 ? 17.878 1.175 -38.464 1.00 93.19 209 ALA A C 1
ATOM 1555 O O . ALA A 1 209 ? 17.413 0.982 -39.593 1.00 93.19 209 ALA A O 1
ATOM 1556 N N . CYS A 1 210 ? 18.762 2.138 -38.228 1.00 93.62 210 CYS A N 1
ATOM 1557 C CA . CYS A 1 210 ? 19.408 2.917 -39.275 1.00 93.62 210 CYS A CA 1
ATOM 1558 C C . CYS A 1 210 ? 20.470 2.073 -40.000 1.00 93.62 210 CYS A C 1
ATOM 1560 O O . CYS A 1 210 ? 21.344 1.473 -39.369 1.00 93.62 210 CYS A O 1
ATOM 1562 N N . VAL A 1 211 ? 20.397 2.049 -41.337 1.00 92.38 211 VAL A N 1
ATOM 1563 C CA . VAL A 1 211 ? 21.270 1.281 -42.246 1.00 92.38 211 VAL A CA 1
ATOM 1564 C C . VAL A 1 211 ? 21.807 2.107 -43.413 1.00 92.38 211 VAL A C 1
ATOM 1566 O O . VAL A 1 211 ? 21.152 3.080 -43.871 1.00 92.38 211 VAL A O 1
#

Sequence (211 aa):
MDKEAKINLIIAFLFVISITAGFILAGGSSKACRDGIDNDGDGLTDWPADPGCANKNDNTETSSSLVCDNGQDETDDADNLADFRITNGDPGCTSATDNSEIDGQCDDLNDNDDGHIDFGSPTRDSECTSFSDNDESPRDFCDSTDFVITVQGTTSGEDDSIAFNLTDFCLDSINLREYGCSSVTNDYDPISQDFDCSINNFTSCSNGACV

Solvent-accessible surface area (backbone atoms only — not comparable to full-atom values): 11528 Å² total; per-residue (Å²): 133,58,72,68,60,54,53,54,52,51,51,54,50,54,52,51,50,52,59,52,54,68,66,65,70,78,74,66,83,65,24,34,5,63,60,80,48,56,80,75,44,56,81,46,48,20,43,82,72,18,83,28,17,88,36,59,77,26,77,42,45,52,21,88,86,24,52,5,26,44,84,48,63,61,92,61,37,54,76,90,52,44,20,23,29,80,70,94,31,20,62,22,20,91,34,49,78,27,85,39,59,50,69,15,55,19,13,43,66,47,65,84,79,84,81,37,34,23,43,78,46,99,49,55,42,89,66,33,84,38,50,61,27,65,55,74,69,87,52,72,33,55,49,47,78,41,88,52,66,69,46,62,32,40,23,37,38,21,43,93,89,44,77,47,79,48,63,25,32,46,78,43,65,35,33,31,38,43,46,27,61,48,89,84,67,90,43,43,54,76,42,75,48,80,44,68,17,76,45,97,89,24,71,21,26,54,84,16,15,38,71

Foldseek 3Di:
DDPVVVVVVVVVVVVVCVVVVVVVPPPPLQAQQAPQDDPPAQPFGHPPRQPCDPHRNHNDSAHCQQQQGNPDDDPQWDDRAGHHHPPRHQLLDPHSNDNTSAQAQQTRQDPPDDPAGHDPDPRDDPPCPDSNHHDPDDFLAWDKPDDAQADWIWIWGAAPNRTDIDIKDAPDFFKIKDWGADPPPVHSDIDIDIDGLVPDPFDTDDPRHTD

Radius of gyration: 34.21 Å; Cα contacts (8 Å, |Δi|>4): 469; chains: 1; bounding box: 77×53×92 Å

pLDDT: mean 80.44, std 14.24, range [47.09, 96.75]

Nearest PDB structures (foldseek):
  8v8i-assembly2_D  TM=4.757E-01  e=8.021E+00  Homo sapiens